Protein 6TJS (pdb70)

B-factor: mean 32.55, std 11.87, range [19.83, 120.18]

Foldseek 3Di:
DEKEWEAALQDLLSLLLLLLCLLLVGHYYYHYDDLVLCVVSDPGWMGDPPRIDDDSVVSSVCSQVVSPDPVRNACPVVPVLLNVQLVVLLVCCVPQALVLQVVVLCCCPPPSVVSNVVVLVVVLVCLVVAVDRSHVDHHSSLSSNQSSLLSSCVGPCVCVCVVRVSSVVSNVVCCP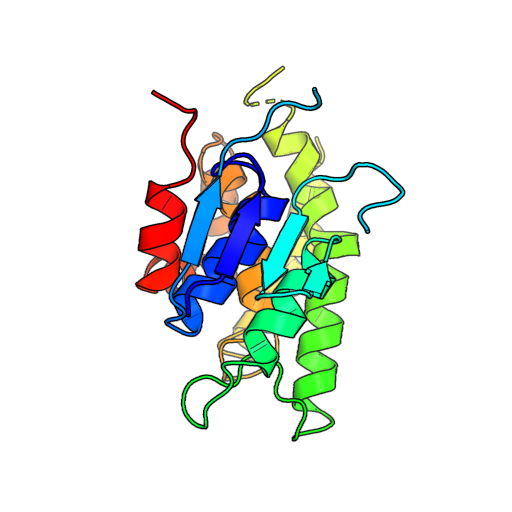PPSSVVSSVSNDGDD

Structure (mmCIF, N/CA/C/O backbone):
data_6TJS
#
_entry.id   6TJS
#
_cell.length_a   103.695
_cell.length_b   103.695
_cell.length_c   78.769
_cell.angle_alpha   90.000
_cell.angle_beta   90.000
_cell.angle_gamma   120.000
#
_symmetry.space_group_name_H-M   'P 63 2 2'
#
loop_
_entity.id
_entity.type
_entity.pdbx_description
1 polymer 'Glutathione transferase'
2 water water
#
loop_
_atom_site.group_PDB
_atom_site.id
_atom_site.type_symbol
_atom_site.label_atom_id
_atom_site.label_alt_id
_atom_site.label_comp_id
_atom_site.label_asym_id
_atom_site.label_entity_id
_atom_site.label_seq_id
_atom_site.pdbx_PDB_ins_code
_atom_site.Cartn_x
_atom_site.Cartn_y
_atom_site.Cartn_z
_atom_site.occupancy
_atom_site.B_iso_or_equiv
_atom_site.auth_seq_id
_atom_site.auth_comp_id
_atom_site.auth_asym_id
_atom_site.auth_atom_id
_atom_site.pdbx_PDB_model_num
ATOM 1 N N . ALA A 1 2 ? -18.288 18.789 33.181 1.000 57.920 2 ALA AAA N 1
ATOM 2 C CA . ALA A 1 2 ? -19.205 19.866 33.671 1.000 60.200 2 ALA AAA CA 1
ATOM 3 C C . ALA A 1 2 ? -18.958 21.141 32.858 1.000 55.350 2 ALA AAA C 1
ATOM 4 O O . ALA A 1 2 ? -18.004 21.194 32.065 1.000 46.200 2 ALA AAA O 1
ATOM 11 N N . PRO A 1 3 ? -19.773 22.208 33.042 1.000 53.360 3 PRO AAA N 1
ATOM 12 C CA . PRO A 1 3 ? -19.687 23.403 32.199 1.000 50.200 3 PRO AAA CA 1
ATOM 13 C C . PRO A 1 3 ? -18.481 24.274 32.572 1.000 43.050 3 PRO AAA C 1
ATOM 14 O O . PRO A 1 3 ? -17.989 24.248 33.683 1.000 43.560 3 PRO AAA O 1
ATOM 25 N N . VAL A 1 4 ? -18.007 25.037 31.606 1.000 33.970 4 VAL AAA N 1
ATOM 26 C CA . VAL A 1 4 ? -16.919 26.005 31.863 1.000 28.780 4 VAL AAA CA 1
ATOM 27 C C . VAL A 1 4 ? -17.548 27.389 31.890 1.000 26.240 4 VAL AAA C 1
ATOM 28 O O . VAL A 1 4 ? -18.699 27.506 31.476 1.000 28.160 4 VAL AAA O 1
ATOM 41 N N . LYS A 1 5 ? -16.872 28.382 32.437 1.000 27.590 5 LYS AAA N 1
ATOM 42 C CA . LYS A 1 5 ? -17.417 29.750 32.550 1.000 27.060 5 LYS AAA CA 1
ATOM 43 C C . LYS A 1 5 ? -16.493 30.754 31.855 1.000 26.580 5 LYS AAA C 1
ATOM 44 O O . LYS A 1 5 ? -15.298 30.748 32.107 1.000 26.090 5 LYS AAA O 1
ATOM 63 N N . VAL A 1 6 ? -17.109 31.663 31.095 1.000 24.720 6 VAL AAA N 1
ATOM 64 C CA . VAL A 1 6 ? -16.397 32.812 30.493 1.000 25.420 6 VAL AAA CA 1
ATOM 65 C C . VAL A 1 6 ? -16.875 34.045 31.227 1.000 26.980 6 VAL AAA C 1
ATOM 66 O O . VAL A 1 6 ? -18.088 34.258 31.305 1.000 29.290 6 VAL AAA O 1
ATOM 79 N N . PHE A 1 7 ? -15.959 34.853 31.705 1.000 24.710 7 PHE AAA N 1
ATOM 80 C CA . PHE A 1 7 ? -16.281 36.100 32.400 1.000 24.560 7 PHE AAA CA 1
ATOM 81 C C . PHE A 1 7 ? -15.935 37.314 31.540 1.000 26.290 7 PHE AAA C 1
ATOM 82 O O . PHE A 1 7 ? -14.770 37.468 31.149 1.000 27.220 7 PHE AAA O 1
ATOM 99 N N . GLY A 1 8 ? -16.954 38.095 31.220 1.000 24.460 8 GLY AAA N 1
ATOM 100 C CA . GLY A 1 8 ? -16.800 39.322 30.440 1.000 24.720 8 GLY AAA CA 1
ATOM 101 C C . GLY A 1 8 ? -18.034 39.617 29.618 1.000 25.480 8 GLY AAA C 1
ATOM 102 O O . GLY A 1 8 ? -18.988 38.847 29.503 1.000 25.510 8 GLY AAA O 1
ATOM 106 N N . PRO A 1 9 ? -17.971 40.769 28.926 1.000 25.070 9 PRO AAA N 1
ATOM 107 C CA . PRO A 1 9 ? -19.091 41.224 28.114 1.000 27.450 9 PRO AAA CA 1
ATOM 108 C C . PRO A 1 9 ? -19.232 40.449 26.805 1.000 24.150 9 PRO AAA C 1
ATOM 109 O O . PRO A 1 9 ? -18.230 40.379 26.112 1.000 26.350 9 PRO AAA O 1
ATOM 120 N N . ALA A 1 10 ? -20.418 39.954 26.484 1.000 27.220 10 ALA AAA N 1
ATOM 121 C CA . ALA A 1 10 ? -20.719 39.088 25.328 1.000 27.480 10 ALA AAA CA 1
ATOM 122 C C . ALA A 1 10 ? -20.280 39.805 24.045 1.000 27.200 10 ALA AAA C 1
ATOM 123 O O . ALA A 1 10 ? -19.738 39.126 23.139 1.000 27.930 10 ALA AAA O 1
ATOM 130 N N . MET A 1 11 ? -20.410 41.111 24.000 1.000 26.040 11 MET AAA N 1
ATOM 131 C CA . MET A 1 11 ? -20.184 41.804 22.709 1.000 27.540 11 MET AAA CA 1
ATOM 132 C C . MET A 1 11 ? -18.691 42.166 22.557 1.000 28.680 11 MET AAA C 1
ATOM 133 O O . MET A 1 11 ? -18.318 42.637 21.462 1.000 28.660 11 MET AAA O 1
ATOM 147 N N . SER A 1 12 ? -17.828 42.030 23.592 1.000 24.060 12 SER AAA N 1
ATOM 148 C CA . SER A 1 12 ? -16.380 42.319 23.518 1.000 24.130 12 SER AAA CA 1
ATOM 149 C C . SER A 1 12 ? -15.759 41.407 22.461 1.000 23.520 12 SER AAA C 1
ATOM 150 O O . SER A 1 12 ? -16.074 40.208 22.396 1.000 23.630 12 SER AAA O 1
ATOM 158 N N . THR A 1 13 ? -14.835 41.972 21.677 1.000 22.770 13 THR AAA N 1
ATOM 159 C CA . THR A 1 13 ? -14.150 41.163 20.646 1.000 24.090 13 THR AAA CA 1
ATOM 160 C C . THR A 1 13 ? -13.395 40.022 21.313 1.000 22.190 13 THR AAA C 1
ATOM 161 O O . THR A 1 13 ? -13.355 38.918 20.713 1.000 23.980 13 THR AAA O 1
ATOM 172 N N . ASN A 1 14 ? -12.751 40.267 22.432 1.000 22.460 14 ASN AAA N 1
ATOM 173 C CA . ASN A 1 14 ? -11.953 39.212 23.102 1.000 23.680 14 ASN AAA CA 1
ATOM 174 C C . ASN A 1 14 ? -12.851 38.127 23.706 1.000 22.250 14 ASN AAA C 1
ATOM 175 O O . ASN A 1 14 ? -12.470 36.929 23.738 1.000 24.210 14 ASN AAA O 1
ATOM 186 N N . VAL A 1 15 ? -14.044 38.463 24.182 1.000 23.220 15 VAL AAA N 1
ATOM 187 C CA . VAL A 1 15 ? -14.979 37.449 24.702 1.000 22.320 15 VAL AAA CA 1
ATOM 188 C C . VAL A 1 15 ? -15.583 36.666 23.537 1.000 23.140 15 VAL AAA C 1
ATOM 189 O O . VAL A 1 15 ? -15.651 35.408 23.581 1.000 21.990 15 VAL AAA O 1
ATOM 202 N N . ALA A 1 16 ? -15.949 37.360 22.460 1.000 21.930 16 ALA AAA N 1
ATOM 203 C CA . ALA A 1 16 ? -16.547 36.683 21.304 1.000 20.780 16 ALA AAA CA 1
ATOM 204 C C . ALA A 1 16 ? -15.578 35.661 20.696 1.000 21.830 16 ALA AAA C 1
ATOM 205 O O . ALA A 1 16 ? -16.029 34.652 20.167 1.000 23.330 16 ALA AAA O 1
ATOM 212 N N . ARG A 1 17 ? -14.285 35.936 20.713 1.000 21.270 17 ARG AAA N 1
ATOM 213 C CA . ARG A 1 17 ? -13.261 34.995 20.229 1.000 20.580 17 ARG AAA CA 1
ATOM 214 C C . ARG A 1 17 ? -13.427 33.654 20.977 1.000 20.660 17 ARG AAA C 1
ATOM 215 O O . ARG A 1 17 ? -13.491 32.576 20.354 1.000 22.130 17 ARG AAA O 1
ATOM 236 N N . VAL A 1 18 ? -13.504 33.774 22.300 1.000 22.110 18 VAL AAA N 1
ATOM 237 C CA . VAL A 1 18 ? -13.604 32.589 23.200 1.000 20.910 18 VAL AAA CA 1
ATOM 238 C C . VAL A 1 18 ? -14.943 31.878 23.003 1.000 20.850 18 VAL AAA C 1
ATOM 239 O O . VAL A 1 18 ? -14.993 30.633 22.840 1.000 20.450 18 VAL AAA O 1
ATOM 252 N N . THR A 1 19 ? -16.030 32.627 23.002 1.000 21.150 19 THR AAA N 1
ATOM 253 C CA . THR A 1 19 ? -17.362 32.011 22.899 1.000 22.420 19 THR AAA CA 1
ATOM 254 C C . THR A 1 19 ? -17.522 31.352 21.528 1.000 23.230 19 THR AAA C 1
ATOM 255 O O . THR A 1 19 ? -18.160 30.286 21.440 1.000 22.720 19 THR AAA O 1
ATOM 266 N N . LEU A 1 20 ? -16.945 31.958 20.474 1.000 21.950 20 LEU AAA N 1
ATOM 267 C CA . LEU A 1 20 ? -16.948 31.299 19.168 1.000 22.470 20 LEU AAA CA 1
ATOM 268 C C . LEU A 1 20 ? -16.220 29.962 19.216 1.000 21.900 20 LEU AAA C 1
ATOM 269 O O . LEU A 1 20 ? -16.755 28.998 18.680 1.000 21.810 20 LEU AAA O 1
ATOM 285 N N . CYS A 1 21 ? -15.037 29.884 19.840 1.000 21.420 21 CYS AAA N 1
ATOM 286 C CA . CYS A 1 21 ? -14.310 28.600 19.961 1.000 21.080 21 CYS AAA CA 1
ATOM 287 C C . CYS A 1 21 ? -15.189 27.595 20.717 1.000 22.010 21 CYS AAA C 1
ATOM 288 O O . CYS A 1 21 ? -15.203 26.448 20.305 1.000 22.890 21 CYS AAA O 1
ATOM 296 N N . LEU A 1 22 ? -15.794 28.040 21.811 1.000 21.950 22 LEU AAA N 1
ATOM 297 C CA . LEU A 1 22 ? -16.622 27.125 22.632 1.000 22.530 22 LEU AAA CA 1
ATOM 298 C C . LEU A 1 22 ? -17.805 26.614 21.816 1.000 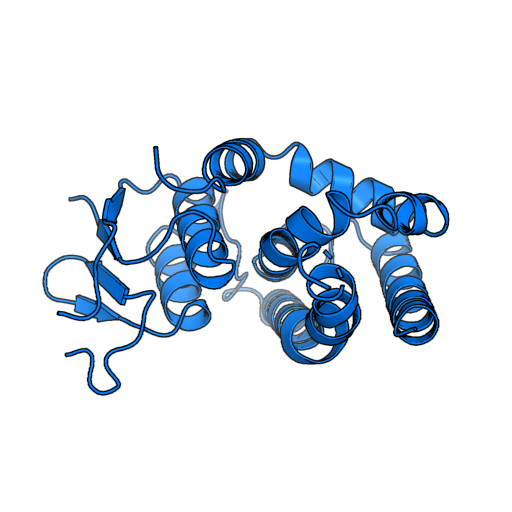24.470 22 LEU AAA C 1
ATOM 299 O O . LEU A 1 22 ? -18.074 25.410 21.875 1.000 23.820 22 LEU AAA O 1
ATOM 315 N N . GLU A 1 23 ? -18.428 27.453 21.000 1.000 21.700 23 GLU AAA N 1
ATOM 316 C CA . GLU A 1 23 ? -19.531 27.004 20.142 1.000 24.040 23 GLU AAA CA 1
ATOM 317 C C . GLU A 1 23 ? -19.041 26.056 19.069 1.000 23.930 23 GLU AAA C 1
ATOM 318 O O . GLU A 1 23 ? -19.716 25.031 18.749 1.000 25.200 23 GLU AAA O 1
ATOM 330 N N . GLU A 1 24 ? -17.882 26.337 18.436 1.000 23.120 24 GLU AAA N 1
ATOM 331 C CA . GLU A 1 24 ? -17.370 25.483 17.350 1.000 23.190 24 GLU AAA CA 1
ATOM 332 C C . GLU A 1 24 ? -17.146 24.062 17.875 1.000 22.840 24 GLU AAA C 1
ATOM 333 O O . GLU A 1 24 ? -17.399 23.099 17.106 1.000 27.420 24 GLU AAA O 1
ATOM 345 N N . VAL A 1 25 ? -16.685 23.924 19.120 1.000 23.130 25 VAL AAA N 1
ATOM 346 C CA . VAL A 1 25 ? -16.308 22.584 19.626 1.000 24.200 25 VAL AAA CA 1
ATOM 347 C C . VAL A 1 25 ? -17.502 21.952 20.354 1.000 26.330 25 VAL AAA C 1
ATOM 348 O O . VAL A 1 25 ? -17.345 20.812 20.804 1.000 27.810 25 VAL AAA O 1
ATOM 361 N N . GLY A 1 26 ? -18.615 22.659 20.483 1.000 25.280 26 GLY AAA N 1
ATOM 362 C CA . GLY A 1 26 ? -19.843 22.116 21.117 1.000 30.380 26 GLY AAA CA 1
ATOM 363 C C . GLY A 1 26 ? -19.725 21.978 22.621 1.000 32.330 26 GLY AAA C 1
ATOM 364 O O . GLY A 1 26 ? -20.397 21.071 23.243 1.000 32.350 26 GLY AAA O 1
ATOM 368 N N . ALA A 1 27 ? -18.872 22.759 23.254 1.000 29.330 27 ALA AAA N 1
ATOM 369 C CA . ALA A 1 27 ? -18.697 22.722 24.715 1.000 29.220 27 ALA AAA CA 1
ATOM 370 C C . ALA A 1 27 ? -19.890 23.327 25.416 1.000 30.550 27 ALA AAA C 1
ATOM 371 O O . ALA A 1 27 ? -20.543 24.290 24.946 1.000 28.180 27 ALA AAA O 1
ATOM 378 N N . GLU A 1 28 ? -20.126 22.800 26.619 1.000 33.550 28 GLU AAA N 1
ATOM 379 C CA . GLU A 1 28 ? -21.104 23.412 27.512 1.000 32.630 28 GLU AAA CA 1
ATOM 380 C C . GLU A 1 28 ? -20.426 24.554 28.248 1.000 30.670 28 GLU AAA C 1
ATOM 381 O O . GLU A 1 28 ? -19.417 24.298 28.859 1.000 31.800 28 GLU AAA O 1
ATOM 393 N N . TYR A 1 29 ? -21.047 25.707 28.278 1.000 28.420 29 TYR AAA N 1
ATOM 394 C CA . TYR A 1 29 ? -20.446 26.901 28.907 1.000 27.320 29 TYR AAA CA 1
ATOM 395 C C . TYR A 1 29 ? -21.513 27.918 29.277 1.000 26.990 29 TYR AAA C 1
ATOM 396 O O . TYR A 1 29 ? -22.676 27.904 28.791 1.000 30.300 29 TYR AAA O 1
ATOM 414 N N . GLU A 1 30 ? -21.105 28.779 30.163 1.000 28.980 30 GLU AAA N 1
ATOM 415 C CA . GLU A 1 30 ? -21.868 29.942 30.660 1.000 32.970 30 GLU AAA CA 1
ATOM 416 C C . GLU A 1 30 ? -21.036 31.206 30.458 1.000 31.110 30 GLU AAA C 1
ATOM 417 O O . GLU A 1 30 ? -19.830 31.191 30.681 1.000 29.280 30 GLU AAA O 1
ATOM 429 N N . VAL A 1 31 ? -21.691 32.290 30.096 1.000 30.600 31 VAL AAA N 1
ATOM 430 C CA . VAL A 1 31 ? -21.041 33.622 30.039 1.000 29.170 31 VAL AAA CA 1
ATOM 431 C C . VAL A 1 31 ? -21.573 34.459 31.194 1.000 29.890 31 VAL AAA C 1
ATOM 432 O O . VAL A 1 31 ? -22.791 34.599 31.325 1.000 36.050 31 VAL AAA O 1
ATOM 445 N N . VAL A 1 32 ? -20.670 34.953 32.020 1.000 29.010 32 VAL AAA N 1
ATOM 446 C CA . VAL A 1 32 ? -21.026 35.708 33.242 1.000 29.070 32 VAL AAA CA 1
ATOM 447 C C . VAL A 1 32 ? -20.542 37.124 33.065 1.000 32.690 32 VAL AAA C 1
ATOM 448 O O . VAL A 1 32 ? -19.352 37.336 32.784 1.000 30.070 32 VAL AAA O 1
ATOM 461 N N . ASN A 1 33 ? -21.442 38.086 33.234 1.000 38.230 33 ASN AAA N 1
ATOM 462 C CA . ASN A 1 33 ? -21.146 39.524 33.093 1.000 44.430 33 ASN AAA CA 1
ATOM 463 C C . ASN A 1 33 ? -20.587 39.929 34.441 1.000 45.320 33 ASN AAA C 1
ATOM 464 O O . ASN A 1 33 ? -21.351 39.853 35.411 1.000 60.260 33 ASN AAA O 1
ATOM 475 N N . ILE A 1 34 ? -19.302 40.237 34.537 1.000 39.690 34 ILE AAA N 1
ATOM 476 C CA . ILE A 1 34 ? -18.706 40.702 35.821 1.000 42.250 34 ILE AAA CA 1
ATOM 477 C C . ILE A 1 34 ? -18.371 42.192 35.726 1.000 41.450 34 ILE AAA C 1
ATOM 478 O O . ILE A 1 34 ? -18.059 42.707 34.638 1.000 36.040 34 ILE AAA O 1
ATOM 494 N N . ASP A 1 35 ? -18.412 42.849 36.880 1.000 38.300 35 ASP AAA N 1
ATOM 495 C CA . ASP A 1 35 ? -17.985 44.240 37.097 1.000 38.440 35 ASP AAA CA 1
ATOM 496 C C . ASP A 1 35 ? -16.652 44.152 37.821 1.000 39.990 35 ASP AAA C 1
ATOM 497 O O . ASP A 1 35 ? -16.532 43.253 38.668 1.000 48.340 35 ASP AAA O 1
ATOM 506 N N . PHE A 1 36 ? -15.705 45.031 37.524 1.000 38.120 36 PHE AAA N 1
ATOM 507 C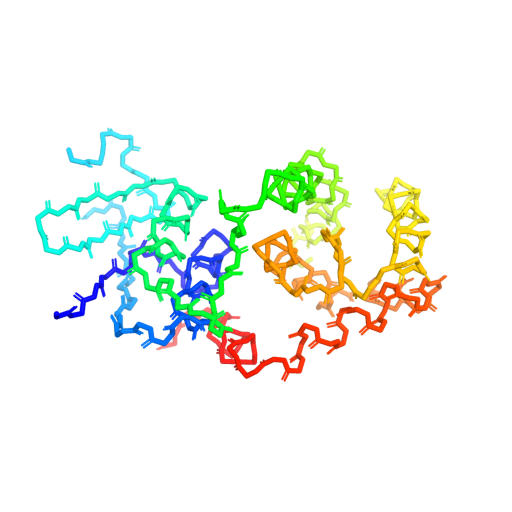 CA . PHE A 1 36 ? -14.367 45.038 38.169 1.000 47.280 36 PHE AAA CA 1
ATOM 508 C C . PHE A 1 36 ? -14.447 45.305 39.692 1.000 53.340 36 PHE AAA C 1
ATOM 509 O O . PHE A 1 36 ? -13.457 45.824 40.225 1.000 65.680 36 PHE AAA O 1
ATOM 526 N N . ASN A 1 37 ? -15.515 44.929 40.414 1.000 68.730 37 ASN AAA N 1
ATOM 527 C CA . ASN A 1 37 ? -15.565 45.065 41.905 1.000 68.840 37 ASN AAA CA 1
ATOM 528 C C . ASN A 1 37 ? -16.487 44.008 42.526 1.000 67.600 37 ASN AAA C 1
ATOM 529 O O . ASN A 1 37 ? -16.177 42.817 42.349 1.000 70.070 37 ASN AAA O 1
ATOM 540 N N . ARG A 1 49 ? -4.427 34.069 40.890 1.000 56.410 49 ARG AAA N 1
ATOM 541 C CA . ARG A 1 49 ? -5.304 33.291 39.977 1.000 57.540 49 ARG AAA CA 1
ATOM 542 C C . ARG A 1 49 ? -5.567 34.093 38.687 1.000 51.050 49 ARG AAA C 1
ATOM 543 O O . ARG A 1 49 ? -5.613 33.495 37.569 1.000 51.550 49 ARG AAA O 1
ATOM 549 N N . ASN A 1 50 ? -5.757 35.408 38.822 1.000 48.580 50 ASN AAA N 1
ATOM 550 C CA . ASN A 1 50 ? -5.951 36.342 37.685 1.000 41.320 50 ASN AAA CA 1
ATOM 551 C C . ASN A 1 50 ? -5.201 37.608 38.063 1.000 46.180 50 ASN AAA C 1
ATOM 552 O O . ASN A 1 50 ? -5.799 38.603 38.448 1.000 45.650 50 ASN AAA O 1
ATOM 563 N N . PRO A 1 51 ? -3.852 37.569 38.022 1.000 45.800 51 PRO AAA N 1
ATOM 564 C CA . PRO A 1 51 ? -3.053 38.548 38.755 1.000 46.340 51 PRO AAA CA 1
ATOM 565 C C . PRO A 1 51 ? -3.127 39.961 38.161 1.000 40.530 51 PRO AAA C 1
ATOM 566 O O . PRO A 1 51 ? -2.959 40.875 38.925 1.000 45.540 51 PRO AAA O 1
ATOM 577 N N . PHE A 1 52 ? -3.405 40.139 36.866 1.000 38.860 52 PHE AAA N 1
ATOM 578 C CA . PHE A 1 52 ? -3.564 41.485 36.244 1.000 41.870 52 PHE AAA CA 1
ATOM 579 C C . PHE A 1 52 ? -5.027 41.930 36.272 1.000 45.160 52 PHE AAA C 1
ATOM 580 O O . PHE A 1 52 ? -5.313 42.905 35.563 1.000 52.680 52 PHE AAA O 1
ATOM 597 N N . GLY A 1 53 ? -5.929 41.188 36.946 1.000 40.350 53 GLY AAA N 1
ATOM 598 C CA . GLY A 1 53 ? -7.367 41.526 36.999 1.000 46.940 53 GLY AAA CA 1
ATOM 599 C C . GLY A 1 53 ? -7.942 41.713 35.605 1.000 46.340 53 GLY AAA C 1
ATOM 600 O O . GLY A 1 53 ? -8.645 42.717 35.372 1.000 46.990 53 GLY AAA O 1
ATOM 604 N N . GLN A 1 54 ? -7.651 40.787 34.678 1.000 40.760 54 GLN AAA N 1
ATOM 605 C CA . GLN A 1 54 ? -8.051 40.943 33.259 1.000 40.390 54 GLN AAA CA 1
ATOM 606 C C . GLN A 1 54 ? -9.362 40.205 32.953 1.000 38.490 54 GLN AAA C 1
ATOM 607 O O . GLN A 1 54 ? -9.734 39.215 33.645 1.000 37.370 54 GLN AAA O 1
ATOM 621 N N . ILE A 1 55 ? -10.011 40.693 31.904 1.000 36.170 55 ILE AAA N 1
ATOM 622 C CA . ILE A 1 55 ? -11.271 40.174 31.321 1.000 38.320 55 ILE AAA CA 1
ATOM 623 C C . ILE A 1 55 ? -10.972 40.074 29.831 1.000 33.830 55 ILE AAA C 1
ATOM 624 O O . ILE A 1 55 ? -10.308 40.966 29.310 1.000 38.880 55 ILE AAA O 1
ATOM 640 N N . PRO A 1 56 ? -11.318 38.987 29.116 1.000 33.290 56 PRO AAA N 1
ATOM 641 C CA . PRO A 1 56 ? -12.052 37.863 29.700 1.000 31.260 56 PRO AAA CA 1
ATOM 642 C C . PRO A 1 56 ? -11.200 36.985 30.624 1.000 31.100 56 PRO AAA C 1
ATOM 643 O O . PRO A 1 56 ? -9.965 36.931 30.510 1.000 30.090 56 PRO AAA O 1
ATOM 654 N N . ALA A 1 57 ? -11.874 36.388 31.599 1.000 26.150 57 ALA AAA N 1
ATOM 655 C CA . ALA A 1 57 ? -11.318 35.275 32.384 1.000 26.480 57 ALA AAA CA 1
ATOM 656 C C . ALA A 1 57 ? -12.131 34.034 32.088 1.000 26.630 57 ALA AAA C 1
ATOM 657 O O . ALA A 1 57 ? -13.222 34.105 31.567 1.000 25.490 57 ALA AAA O 1
ATOM 664 N N . PHE A 1 58 ? -11.598 32.870 32.431 1.000 23.110 58 PHE AAA N 1
ATOM 665 C CA . PHE A 1 58 ? -12.186 31.588 32.026 1.000 25.000 58 PHE AAA CA 1
ATOM 666 C C . PHE A 1 58 ? -11.929 30.599 33.161 1.000 26.450 58 PHE AAA C 1
ATOM 667 O O . PHE A 1 58 ? -10.776 30.506 33.644 1.000 26.620 58 PHE AAA O 1
ATOM 684 N N . GLN A 1 59 ? -12.973 29.921 33.578 1.000 26.820 59 GLN AAA N 1
ATOM 685 C CA . GLN A 1 59 ? -12.821 28.911 34.652 1.000 25.720 59 GLN AAA CA 1
ATOM 686 C C . GLN A 1 59 ? -13.252 27.551 34.103 1.000 25.620 59 GLN AAA C 1
ATOM 687 O O . GLN A 1 59 ? -14.304 27.424 33.503 1.000 28.420 59 GLN AAA O 1
ATOM 701 N N . ASP A 1 60 ? -12.450 26.534 34.376 1.000 24.400 60 ASP AAA N 1
ATOM 702 C CA . ASP A 1 60 ? -12.702 25.126 34.048 1.000 25.660 60 ASP AAA CA 1
ATOM 703 C C . ASP A 1 60 ? -12.313 24.325 35.293 1.000 29.290 60 ASP AAA C 1
ATOM 704 O O . ASP A 1 60 ? -11.165 23.957 35.443 1.000 29.500 60 ASP AAA O 1
ATOM 713 N N . GLY A 1 61 ? -13.316 24.114 36.128 1.000 32.740 61 GLY AAA N 1
ATOM 714 C CA . GLY A 1 61 ? -13.096 23.520 37.458 1.000 35.910 61 GLY AAA CA 1
ATOM 715 C C . GLY A 1 61 ? -12.153 24.364 38.280 1.000 27.790 61 GLY AAA C 1
ATOM 716 O O . GLY A 1 61 ? -12.464 25.512 38.546 1.000 29.900 61 GLY AAA O 1
ATOM 720 N N . ASP A 1 62 ? -10.985 23.815 38.622 1.000 32.050 62 ASP AAA N 1
ATOM 721 C CA . ASP A 1 62 ? -10.022 24.597 39.447 1.000 31.470 62 ASP AAA CA 1
ATOM 722 C C . ASP A 1 62 ? -9.067 25.410 38.580 1.000 30.160 62 ASP AAA C 1
ATOM 723 O O . ASP A 1 62 ? -8.333 26.188 39.149 1.000 32.880 62 ASP AAA O 1
ATOM 732 N N . LEU A 1 63 ? -9.157 25.286 37.260 1.000 28.580 63 LEU AAA N 1
ATOM 733 C CA . LEU A 1 63 ? -8.260 26.059 36.353 1.000 27.770 63 LEU AAA CA 1
ATOM 734 C C . LEU A 1 63 ? -8.866 27.432 36.062 1.000 27.800 63 LEU AAA C 1
ATOM 735 O O . LEU A 1 63 ? -10.028 27.513 35.649 1.000 29.760 63 LEU AAA O 1
ATOM 751 N N . LEU A 1 64 ? -8.073 28.484 36.267 1.000 28.400 64 LEU AAA N 1
ATOM 752 C CA . LEU A 1 64 ? -8.469 29.865 35.906 1.000 27.000 64 LEU AAA CA 1
ATOM 753 C C . LEU A 1 64 ? -7.490 30.333 34.845 1.000 29.590 64 LEU AAA C 1
ATOM 754 O O . LEU A 1 64 ? -6.293 30.368 35.122 1.000 30.740 64 LEU AAA O 1
ATOM 770 N N . LEU A 1 65 ? -8.010 30.702 33.674 1.000 24.870 65 LEU AAA N 1
ATOM 771 C CA . LEU A 1 65 ? -7.170 31.261 32.600 1.000 25.380 65 LEU AAA CA 1
ATOM 772 C C . LEU A 1 65 ? -7.558 32.715 32.324 1.000 26.250 65 LEU AAA C 1
ATOM 773 O O . LEU A 1 65 ? -8.649 33.126 32.621 1.000 26.430 65 LEU AAA O 1
ATOM 789 N N . TRP A 1 66 ? -6.647 33.421 31.679 1.000 25.400 66 TRP AAA N 1
ATOM 790 C CA . TRP A 1 66 ? -6.890 34.763 31.100 1.000 26.340 66 TRP AAA CA 1
ATOM 791 C C . TRP A 1 66 ? -6.032 34.804 29.835 1.000 23.750 66 TRP AAA C 1
ATOM 792 O O . TRP A 1 66 ? -5.310 33.849 29.551 1.000 24.080 66 TRP AAA O 1
ATOM 813 N N . GLU A 1 67 ? -6.179 35.870 29.088 1.000 22.800 67 GLU AAA N 1
ATOM 814 C CA . GLU A 1 67 ? -5.657 36.081 27.721 1.000 22.190 67 GLU AAA CA 1
ATOM 815 C C . GLU A 1 67 ? -6.506 35.315 26.708 1.000 21.970 67 GLU AAA C 1
ATOM 816 O O . GLU A 1 67 ? -6.444 34.048 26.638 1.000 23.280 67 GLU AAA O 1
ATOM 828 N N . SER A 1 68 ? -7.319 36.080 26.000 1.000 22.810 68 SER AAA N 1
ATOM 829 C CA . SER A 1 68 ? -8.353 35.539 25.105 1.000 22.280 68 SER AAA CA 1
ATOM 830 C C . SER A 1 68 ? -7.761 34.457 24.173 1.000 22.310 68 SER AAA C 1
ATOM 831 O O . SER A 1 68 ? -8.417 33.421 23.934 1.000 22.070 68 SER AAA O 1
ATOM 839 N N . ARG A 1 69 ? -6.571 34.682 23.562 1.000 21.270 69 ARG AAA N 1
ATOM 840 C CA . ARG A 1 69 ? -6.022 33.674 22.626 1.000 22.980 69 ARG AAA CA 1
ATOM 841 C C . ARG A 1 69 ? -5.593 32.414 23.366 1.000 24.180 69 ARG AAA C 1
ATOM 842 O O . ARG A 1 69 ? -5.768 31.332 22.784 1.000 22.770 69 ARG AAA O 1
ATOM 863 N N . ALA A 1 70 ? -5.055 32.536 24.563 1.000 22.840 70 ALA AAA N 1
ATOM 864 C CA . ALA A 1 70 ? -4.638 31.355 25.330 1.000 22.090 70 ALA AAA CA 1
ATOM 865 C C . ALA A 1 70 ? -5.892 30.563 25.732 1.000 20.580 70 ALA AAA C 1
ATOM 866 O O . ALA A 1 70 ? -5.894 29.320 25.664 1.000 22.290 70 ALA AAA O 1
ATOM 873 N N . ILE A 1 71 ? -6.891 31.263 26.219 1.000 22.790 71 ILE AAA N 1
ATOM 874 C CA . ILE A 1 71 ? -8.181 30.594 26.582 1.000 21.690 71 ILE AAA CA 1
ATOM 875 C C . ILE A 1 71 ? -8.713 29.858 25.357 1.000 20.360 71 ILE AAA C 1
ATOM 876 O O . ILE A 1 71 ? -9.133 28.685 25.423 1.000 22.050 71 ILE AAA O 1
ATOM 892 N N . SER A 1 72 ? -8.743 30.553 24.203 1.000 20.180 72 SER AAA N 1
ATOM 893 C CA . SER A 1 72 ? -9.272 29.944 22.968 1.000 20.160 72 SER AAA CA 1
ATOM 894 C C . SER A 1 72 ? -8.529 28.660 22.584 1.000 21.250 72 SER AAA C 1
ATOM 895 O O . SER A 1 72 ? -9.193 27.687 22.197 1.000 22.310 72 SER AAA O 1
ATOM 903 N N . LYS A 1 73 ? -7.222 28.668 22.610 1.000 22.590 73 LYS AAA N 1
ATOM 904 C CA . LYS A 1 73 ? -6.425 27.486 22.232 1.000 22.430 73 LYS AAA CA 1
ATOM 905 C C . LYS A 1 73 ? -6.674 26.369 23.232 1.000 21.820 73 LYS AAA C 1
ATOM 906 O O . LYS A 1 73 ? -6.780 25.233 22.798 1.000 22.770 73 LYS AAA O 1
ATOM 925 N N . TYR A 1 74 ? -6.871 26.725 24.488 1.000 21.820 74 TYR AAA N 1
ATOM 926 C CA . TYR A 1 74 ? -7.166 25.659 25.484 1.000 22.340 74 TYR AAA CA 1
ATOM 927 C C . TYR A 1 74 ? -8.490 24.988 25.113 1.000 23.530 74 TYR AAA C 1
ATOM 928 O O . TYR A 1 74 ? -8.592 23.729 25.149 1.000 24.450 74 TYR AAA O 1
ATOM 946 N N . VAL A 1 75 ? -9.512 25.787 24.826 1.000 22.560 75 VAL AAA N 1
ATOM 947 C CA . VAL A 1 75 ? -10.807 25.228 24.376 1.000 23.500 75 VAL AAA CA 1
ATOM 948 C C . VAL A 1 75 ? -10.625 24.362 23.131 1.000 23.150 75 VAL AAA C 1
ATOM 949 O O . VAL A 1 75 ? -11.183 23.215 23.044 1.000 23.700 75 VAL AAA O 1
ATOM 962 N N . LEU A 1 76 ? -9.895 24.846 22.111 1.000 21.840 76 LEU AAA N 1
ATOM 963 C CA . LEU A 1 76 ? -9.811 24.113 20.856 1.000 22.460 76 LEU AAA CA 1
ATOM 964 C C . LEU A 1 76 ? -9.062 22.799 21.079 1.000 25.100 76 LEU AAA C 1
ATOM 965 O O . LEU A 1 76 ? -9.317 21.841 20.329 1.000 26.650 76 LEU AAA O 1
ATOM 981 N N . ARG A 1 77 ? -8.081 22.778 21.969 1.000 23.340 77 ARG AAA N 1
ATOM 982 C CA . ARG A 1 77 ? -7.336 21.536 22.267 1.000 24.890 77 ARG AAA CA 1
ATOM 983 C C . ARG A 1 77 ? -8.187 20.602 23.136 1.000 27.230 77 ARG AAA C 1
ATOM 984 O O . ARG A 1 77 ? -8.235 19.381 22.832 1.000 29.480 77 ARG AAA O 1
ATOM 1005 N N . LYS A 1 78 ? -8.746 21.108 24.188 1.000 25.220 78 LYS AAA N 1
ATOM 1006 C CA . LYS A 1 78 ? -9.481 20.249 25.168 1.000 27.010 78 LYS AAA CA 1
ATOM 1007 C C . LYS A 1 78 ? -10.588 19.498 24.437 1.000 29.620 78 LYS AAA C 1
ATOM 1008 O O . LYS A 1 78 ? -10.786 18.299 24.711 1.000 28.250 78 LYS AAA O 1
ATOM 1027 N N . TYR A 1 79 ? -11.296 20.170 23.547 1.000 25.970 79 TYR AAA N 1
ATOM 1028 C CA . TYR A 1 79 ? -12.517 19.601 22.918 1.000 26.390 79 TYR AAA CA 1
ATOM 1029 C C . TYR A 1 79 ? -12.240 19.107 21.503 1.000 27.690 79 TYR AAA C 1
ATOM 1030 O O . TYR A 1 79 ? -13.184 18.825 20.772 1.000 27.830 79 TYR AAA O 1
ATOM 1048 N N . LYS A 1 80 ? -10.978 18.980 21.147 1.000 28.380 80 LYS AAA N 1
ATOM 1049 C CA A LYS A 1 80 ? -10.589 18.594 19.774 0.500 29.010 80 LYS AAA CA 1
ATOM 1050 C CA B LYS A 1 80 ? -10.570 18.585 19.778 0.500 30.390 80 LYS AAA CA 1
ATOM 1051 C C . LYS A 1 80 ? -11.174 17.220 19.446 1.000 33.790 80 LYS AAA C 1
ATOM 1052 O O . LYS A 1 80 ? -11.091 16.345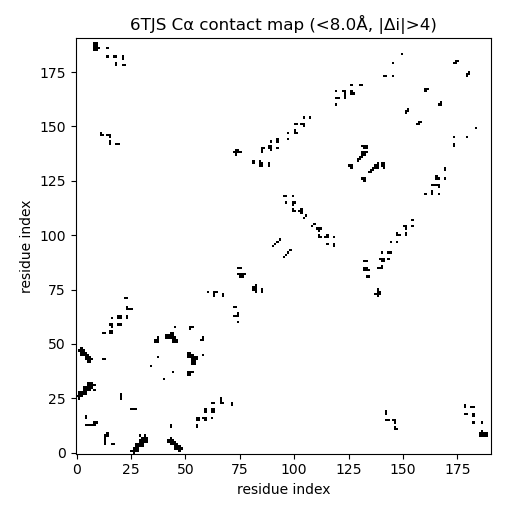 20.316 1.000 32.100 80 LYS AAA O 1
ATOM 1088 N N . THR A 1 81 ? -11.689 17.081 18.223 1.000 33.130 81 THR AAA N 1
ATOM 1089 C CA . THR A 1 81 ? -12.093 15.761 17.650 1.000 39.360 81 THR AAA CA 1
ATOM 1090 C C . THR A 1 81 ? -11.494 15.635 16.249 1.000 42.260 81 THR AAA C 1
ATOM 1091 O O . THR A 1 81 ? -10.893 16.600 15.746 1.000 36.330 81 THR AAA O 1
ATOM 1102 N N . ASP A 1 82 ? -11.683 14.483 15.608 1.000 48.140 82 ASP AAA N 1
ATOM 1103 C CA . ASP A 1 82 ? -11.241 14.278 14.204 1.000 48.790 82 ASP AAA CA 1
ATOM 1104 C C . ASP A 1 82 ? -11.953 15.284 13.303 1.000 47.080 82 ASP AAA C 1
ATOM 1105 O O . ASP A 1 82 ? -11.261 15.924 12.464 1.000 50.790 82 ASP AAA O 1
ATOM 1114 N N . GLU A 1 83 ? -13.250 15.487 13.521 1.000 40.410 83 GLU AAA N 1
ATOM 1115 C CA . GLU 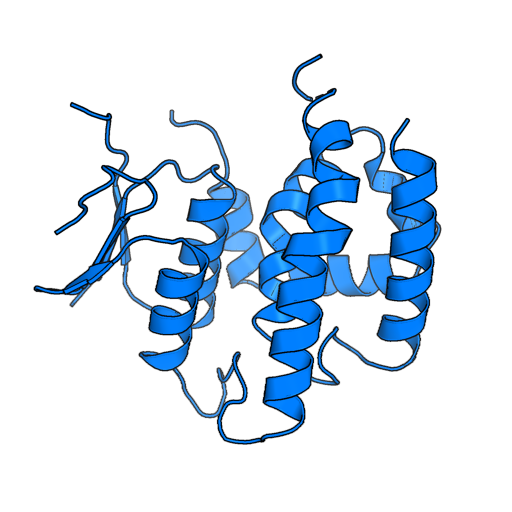A 1 83 ? -14.129 16.367 12.718 1.000 44.070 83 GLU AAA CA 1
ATOM 1116 C C . GLU A 1 83 ? -13.937 17.835 13.105 1.000 42.220 83 GLU AAA C 1
ATOM 1117 O O . GLU A 1 83 ? -14.266 18.671 12.277 1.000 39.500 83 GLU AAA O 1
ATOM 1123 N N . VAL A 1 84 ? -13.479 18.137 14.319 1.000 37.830 84 VAL AAA N 1
ATOM 1124 C CA . VAL A 1 84 ? -13.307 19.553 14.766 1.000 35.130 84 VAL AAA CA 1
ATOM 1125 C C . VAL A 1 84 ? -11.882 19.727 15.311 1.000 29.600 84 VAL AAA C 1
ATOM 1126 O O . VAL A 1 84 ? -11.678 19.643 16.539 1.000 32.420 84 VAL AAA O 1
ATOM 1139 N N . ASP A 1 85 ? -10.937 19.896 14.399 1.000 29.870 85 ASP AAA N 1
ATOM 1140 C CA . ASP A 1 85 ? -9.501 20.054 14.694 1.000 29.500 85 ASP AAA CA 1
ATOM 1141 C C . ASP A 1 85 ? -9.096 21.410 14.113 1.000 27.910 85 ASP AAA C 1
ATOM 1142 O O . ASP A 1 85 ? -8.812 21.522 12.931 1.000 29.550 85 ASP AAA O 1
ATOM 1151 N N . LEU A 1 86 ? -9.206 22.439 14.930 1.000 26.100 86 LEU AAA N 1
ATOM 1152 C CA . LEU A 1 86 ? -9.084 23.797 14.377 1.000 23.440 86 LEU AAA CA 1
ATOM 1153 C C . LEU A 1 86 ? -7.677 24.361 14.581 1.000 25.690 86 LEU AAA C 1
ATOM 1154 O O . LEU A 1 86 ? -7.447 25.475 14.037 1.000 23.570 86 LEU AAA O 1
ATOM 1170 N N . LEU A 1 87 ? -6.749 23.667 15.246 1.000 24.210 87 LEU AAA N 1
ATOM 1171 C CA . LEU A 1 87 ? -5.324 24.070 15.353 1.000 24.440 87 LEU AAA CA 1
ATOM 1172 C C . LEU A 1 87 ? -4.425 23.220 14.475 1.000 25.030 87 LEU AAA C 1
ATOM 1173 O O . LEU A 1 87 ? -3.320 23.677 14.170 1.000 24.430 87 LEU AAA O 1
ATOM 1189 N N . ARG A 1 88 ? -4.840 21.999 14.102 1.000 27.640 88 ARG AAA N 1
ATOM 1190 C CA . ARG A 1 88 ? -4.046 21.110 13.201 1.000 27.590 88 ARG AAA CA 1
ATOM 1191 C C . ARG A 1 88 ? -2.672 20.753 13.785 1.000 28.720 88 ARG AAA C 1
ATOM 1192 O O . ARG A 1 88 ? -1.696 20.700 13.011 1.000 28.840 88 ARG AAA O 1
ATOM 1213 N N . GLU A 1 89 ? -2.539 20.579 15.098 1.000 29.840 89 GLU AAA N 1
ATOM 1214 C CA . GLU A 1 89 ? -1.223 20.502 15.793 1.000 30.610 89 GLU AAA CA 1
ATOM 1215 C C . GLU A 1 89 ? -0.519 19.167 15.479 1.000 37.480 89 GLU AAA C 1
ATOM 1216 O O . GLU A 1 89 ? 0.686 19.105 15.752 1.000 39.620 89 GLU AAA O 1
ATOM 1228 N N . SER A 1 90 ? -1.214 18.198 14.894 1.000 36.830 90 SER AAA N 1
ATOM 1229 C CA A SER A 1 90 ? -0.609 16.911 14.454 0.500 40.280 90 SER AAA CA 1
ATOM 1230 C CA B SER A 1 90 ? -0.630 16.900 14.449 0.500 39.680 90 SER AAA CA 1
ATOM 1231 C C . SER A 1 90 ? -0.037 17.018 13.032 1.000 42.740 90 SER AAA C 1
ATOM 1232 O O . SER A 1 90 ? 0.655 16.065 12.581 1.000 39.440 90 SER AAA O 1
ATOM 1246 N N . ASN A 1 91 ? -0.262 18.136 12.339 1.000 32.660 91 ASN AAA N 1
ATOM 1247 C CA . ASN A 1 91 ? 0.306 18.352 10.992 1.000 27.490 91 ASN AAA CA 1
ATOM 1248 C C . ASN A 1 91 ? 1.178 19.611 11.052 1.000 27.230 91 ASN AAA C 1
ATOM 1249 O O . ASN A 1 91 ? 0.627 20.761 11.092 1.000 26.830 91 ASN AAA O 1
ATOM 1260 N N . LEU A 1 92 ? 2.489 19.453 11.042 1.000 27.870 92 LEU AAA N 1
ATOM 1261 C CA A LEU A 1 92 ? 3.449 20.553 11.289 0.500 25.520 92 LEU AAA CA 1
ATOM 1262 C CA B LEU A 1 92 ? 3.483 20.545 11.257 0.500 28.540 92 LEU AAA CA 1
ATOM 1263 C C . LEU A 1 92 ? 3.186 21.745 10.366 1.000 25.440 92 LEU AAA C 1
ATOM 1264 O O . LEU A 1 92 ? 3.122 22.865 10.873 1.000 25.790 92 LEU AAA O 1
ATOM 1294 N N . GLU A 1 93 ? 3.070 21.557 9.057 1.000 24.870 93 GLU AAA N 1
ATOM 1295 C CA . GLU A 1 93 ? 2.884 22.660 8.112 1.000 26.850 93 GLU AAA CA 1
ATOM 1296 C C . GLU A 1 93 ? 1.497 23.249 8.232 1.000 28.400 93 GLU AAA C 1
ATOM 1297 O O . GLU A 1 93 ? 1.457 24.463 8.062 1.000 26.100 93 GLU AAA O 1
ATOM 1309 N N . GLU A 1 94 ? 0.441 22.457 8.400 1.000 25.850 94 GLU AAA N 1
ATOM 1310 C CA . GLU A 1 94 ? -0.898 23.072 8.547 1.000 24.310 94 GLU AAA CA 1
ATOM 1311 C C . GLU A 1 94 ? -0.872 23.952 9.811 1.000 23.810 94 GLU AAA C 1
ATOM 1312 O O . GLU A 1 94 ? -1.432 25.080 9.768 1.000 24.610 94 GLU AAA O 1
ATOM 1324 N N . ALA A 1 95 ? -0.333 23.416 10.900 1.000 22.800 95 ALA AAA N 1
ATOM 1325 C CA . ALA A 1 95 ? -0.316 24.163 12.177 1.000 22.610 95 ALA AAA CA 1
ATOM 1326 C C . ALA A 1 95 ? 0.472 25.460 11.958 1.000 23.790 95 ALA AAA C 1
ATOM 1327 O O . ALA A 1 95 ? 0.097 26.491 12.518 1.000 23.290 95 ALA AAA O 1
ATOM 1334 N N . ALA A 1 96 ? 1.559 25.418 11.192 1.000 21.660 96 ALA AAA N 1
ATOM 1335 C CA . ALA A 1 96 ? 2.342 26.629 10.872 1.000 22.530 96 ALA AAA CA 1
ATOM 1336 C C . ALA A 1 96 ? 1.491 27.644 10.158 1.000 22.900 96 ALA AAA C 1
ATOM 1337 O O . ALA A 1 96 ? 1.559 28.833 10.547 1.000 22.610 96 ALA AAA O 1
ATOM 1344 N N . MET A 1 97 ? 0.706 27.250 9.172 1.000 22.090 97 MET AAA N 1
ATOM 1345 C CA . MET A 1 97 ? -0.100 28.247 8.450 1.000 23.670 97 MET AAA CA 1
ATOM 1346 C C . MET A 1 97 ? -1.248 28.763 9.341 1.000 22.290 97 MET AAA C 1
ATOM 1347 O O . MET A 1 97 ? -1.626 29.933 9.278 1.000 23.540 97 MET AAA O 1
ATOM 1361 N N . VAL A 1 98 ? -1.798 27.920 10.195 1.000 21.200 98 VAL AAA N 1
ATOM 1362 C CA . VAL A 1 98 ? -2.762 28.443 11.198 1.000 20.630 98 VAL AAA CA 1
ATOM 1363 C C . VAL A 1 98 ? -2.101 29.532 12.044 1.000 23.030 98 VAL AAA C 1
ATOM 1364 O O . VAL A 1 98 ? -2.700 30.615 12.277 1.000 21.180 98 VAL AAA O 1
ATOM 1377 N N . ASP A 1 99 ? -0.910 29.254 12.518 1.000 20.190 99 ASP AAA N 1
ATOM 1378 C CA . ASP A 1 99 ? -0.205 30.220 13.385 1.000 21.220 99 ASP AAA CA 1
ATOM 1379 C C . ASP A 1 99 ? 0.113 31.483 12.576 1.000 21.810 99 ASP AAA C 1
ATOM 1380 O O . ASP A 1 99 ? 0.014 32.580 13.124 1.000 22.580 99 ASP AAA O 1
ATOM 1389 N N . VAL A 1 100 ? 0.625 31.354 11.339 1.000 21.050 100 VAL AAA N 1
ATOM 1390 C CA . VAL A 1 100 ? 1.013 32.547 10.534 1.000 19.830 100 VAL AAA CA 1
ATOM 1391 C C . VAL A 1 100 ? -0.184 33.494 10.418 1.000 21.920 100 VAL AAA C 1
ATOM 1392 O O . VAL A 1 100 ? -0.069 34.720 10.687 1.000 22.180 100 VAL AAA O 1
ATOM 1405 N N . TRP A 1 101 ? -1.323 32.954 10.008 1.000 21.480 101 TRP AAA N 1
ATOM 1406 C CA . TRP A 1 101 ? -2.508 33.794 9.732 1.000 22.020 101 TRP AAA CA 1
ATOM 1407 C C . TRP A 1 101 ? -3.169 34.278 11.028 1.000 20.880 101 TRP AAA C 1
ATOM 1408 O O . TRP A 1 101 ? -3.798 35.327 11.002 1.000 23.320 101 TRP AAA O 1
ATOM 1429 N N . THR A 1 102 ? -3.005 33.553 12.115 1.000 21.680 102 THR AAA N 1
ATOM 1430 C CA . THR A 1 102 ? -3.428 34.053 13.456 1.000 20.010 102 THR AAA CA 1
ATOM 1431 C C . THR A 1 102 ? -2.617 35.312 13.788 1.000 21.840 102 THR AAA C 1
ATOM 1432 O O . THR A 1 102 ? -3.159 36.347 14.218 1.000 23.350 102 THR AAA O 1
ATOM 1443 N N . GLU A 1 103 ? -1.313 35.288 13.503 1.000 21.530 103 GLU AAA N 1
ATOM 1444 C CA . GLU A 1 103 ? -0.441 36.445 13.772 1.000 22.960 103 GLU AAA CA 1
ATOM 1445 C C . GLU A 1 103 ? -0.710 37.537 12.752 1.000 22.760 103 GLU AAA C 1
ATOM 1446 O O . GLU A 1 103 ? -0.676 38.714 13.152 1.000 23.260 103 GLU AAA O 1
ATOM 1458 N N . VAL A 1 104 ? -1.005 37.243 11.481 1.000 20.420 104 VAL AAA N 1
ATOM 1459 C CA . VAL A 1 104 ? -1.407 38.290 10.500 1.000 22.130 104 VAL AAA CA 1
ATOM 1460 C C . VAL A 1 104 ? -2.655 39.020 11.056 1.000 24.120 104 VAL AAA C 1
ATOM 1461 O O . VAL A 1 104 ? -2.740 40.251 10.986 1.000 24.300 104 VAL AAA O 1
ATOM 1474 N N . ASP A 1 105 ? -3.631 38.269 11.577 1.000 22.470 105 ASP AAA N 1
ATOM 1475 C CA . ASP A 1 105 ? -4.845 38.883 12.150 1.000 22.370 105 ASP AAA CA 1
ATOM 1476 C C . ASP A 1 105 ? -4.498 39.885 13.263 1.000 22.790 105 ASP AAA C 1
ATOM 1477 O O . ASP A 1 105 ? -5.035 40.994 13.233 1.000 26.390 105 ASP AAA O 1
ATOM 1486 N N . ALA A 1 106 ? -3.614 39.508 14.162 1.000 24.240 106 ALA AAA N 1
ATOM 1487 C CA . ALA A 1 106 ? -3.204 40.313 15.345 1.000 25.270 106 ALA AAA CA 1
ATOM 1488 C C . ALA A 1 106 ? -2.428 41.528 14.859 1.000 27.740 106 ALA AAA C 1
ATOM 1489 O O . ALA A 1 106 ? -2.657 42.631 15.402 1.000 31.230 106 ALA AAA O 1
ATOM 1496 N N . HIS A 1 107 ? -1.483 41.344 13.942 1.000 26.720 107 HIS AAA N 1
ATOM 1497 C CA . HIS A 1 107 ? -0.434 42.362 13.649 1.000 27.540 107 HIS AAA CA 1
ATOM 1498 C C . HIS A 1 107 ? -0.785 43.266 12.486 1.000 31.900 107 HIS AAA C 1
ATOM 1499 O O . HIS A 1 107 ? -0.246 44.380 12.421 1.000 33.830 107 HIS AAA O 1
ATOM 1514 N N . THR A 1 108 ? -1.602 42.802 11.577 1.000 28.800 108 THR AAA N 1
ATOM 1515 C CA . THR A 1 108 ? -1.818 43.468 10.280 1.000 28.410 108 THR AAA CA 1
ATOM 1516 C C . THR A 1 108 ? -3.294 43.755 10.087 1.000 34.040 108 THR AAA C 1
ATOM 1517 O O . THR A 1 108 ? -3.632 44.906 9.714 1.000 32.100 108 THR AAA O 1
ATOM 1528 N N . TYR A 1 109 ? -4.158 42.757 10.239 1.000 30.870 109 TYR AAA N 1
ATOM 1529 C CA . TYR A 1 109 ? -5.577 42.902 9.848 1.000 27.650 109 TYR AAA CA 1
ATOM 1530 C C . TYR A 1 109 ? -6.343 43.681 10.916 1.000 32.420 109 TYR AAA C 1
ATOM 1531 O O . TYR A 1 109 ? -6.933 44.712 10.548 1.000 34.740 109 TYR AAA O 1
ATOM 1549 N N . ASN A 1 110 ? -6.352 43.221 12.153 1.000 31.810 110 ASN AAA N 1
ATOM 1550 C CA . ASN A 1 110 ? -7.195 43.886 13.199 1.000 34.640 110 ASN AAA CA 1
ATOM 1551 C C . ASN A 1 110 ? -6.743 45.353 13.291 1.000 39.060 110 ASN AAA C 1
ATOM 1552 O O . ASN A 1 110 ? -7.588 46.235 13.430 1.000 38.870 110 ASN AAA O 1
ATOM 1563 N N . PRO A 1 111 ? -5.441 45.713 13.249 1.000 40.430 111 PRO AAA N 1
ATOM 1564 C CA . PRO A 1 111 ? -5.050 47.132 13.263 1.000 41.060 111 PRO AAA CA 1
ATOM 1565 C C . PRO A 1 111 ? -5.461 48.006 12.069 1.000 43.000 111 PRO AAA C 1
ATOM 1566 O O . PRO A 1 111 ? -5.533 49.226 12.207 1.000 45.560 111 PRO AAA O 1
ATOM 1577 N N . ALA A 1 112 ? -5.689 47.406 10.913 1.000 36.450 112 ALA AAA N 1
ATOM 1578 C CA . ALA A 1 112 ? -6.191 48.079 9.697 1.000 34.540 112 ALA AAA CA 1
ATOM 1579 C C . ALA A 1 112 ? -7.691 48.337 9.858 1.000 41.250 112 ALA AAA C 1
ATOM 1580 O O . ALA A 1 112 ? -8.135 49.358 9.314 1.000 43.050 112 ALA AAA O 1
ATOM 1587 N N . LEU A 1 113 ? -8.435 47.457 10.548 1.000 38.800 113 LEU AAA N 1
ATOM 1588 C CA . LEU A 1 113 ? -9.912 47.595 10.698 1.000 37.660 113 LEU AAA CA 1
ATOM 1589 C C . LEU A 1 113 ? -10.240 48.563 11.807 1.000 42.580 113 LEU AAA C 1
ATOM 1590 O O . LEU A 1 113 ? -11.241 49.290 11.643 1.000 41.830 113 LEU AAA O 1
ATOM 1606 N N . SER A 1 114 ? -9.539 48.410 12.931 1.000 44.010 114 SER AAA N 1
ATOM 1607 C CA . SER A 1 114 ? -9.997 48.792 14.288 1.000 49.600 114 SER AAA CA 1
ATOM 1608 C C . SER A 1 114 ? -10.317 50.288 14.370 1.000 55.120 114 SER AAA C 1
ATOM 1609 O O . SER A 1 114 ? -11.289 50.652 15.029 1.000 48.360 114 SER AAA O 1
ATOM 1617 N N . PRO A 1 115 ? -9.547 51.194 13.728 1.000 54.160 115 PRO AAA N 1
ATOM 1618 C CA . PRO A 1 115 ? -9.776 52.625 13.897 1.000 56.050 115 PRO AAA CA 1
ATOM 1619 C C . PRO A 1 115 ? -10.931 53.077 12.998 1.000 52.700 115 PRO AAA C 1
ATOM 1620 O O . PRO A 1 115 ? -11.610 54.041 13.343 1.000 47.680 115 PRO AAA O 1
ATOM 1631 N N . ILE A 1 116 ? -11.165 52.366 11.895 1.000 42.770 116 ILE AAA N 1
ATOM 1632 C CA . ILE A 1 116 ? -12.368 52.561 11.048 1.000 37.550 116 ILE AAA CA 1
ATOM 1633 C C . ILE A 1 116 ? -13.599 52.171 11.865 1.000 36.590 116 ILE AAA C 1
ATOM 1634 O O . ILE A 1 116 ? -14.610 52.897 11.813 1.000 33.140 116 ILE AAA O 1
ATOM 1650 N N . VAL A 1 117 ? -13.546 51.064 12.607 1.000 29.290 117 VAL AAA N 1
ATOM 1651 C CA . VAL A 1 117 ? -14.701 50.681 13.450 1.000 27.730 117 VAL AAA CA 1
ATOM 1652 C C . VAL A 1 117 ? -14.910 51.781 14.509 1.000 32.240 117 VAL AAA C 1
ATOM 1653 O O . VAL A 1 117 ? -16.050 52.204 14.690 1.000 28.710 117 VAL AAA O 1
ATOM 1666 N N . TYR A 1 118 ? -13.848 52.146 15.218 1.000 33.650 118 TYR AAA N 1
ATOM 1667 C CA . TYR A 1 118 ? -13.887 53.128 16.331 1.000 44.790 118 TYR AAA CA 1
ATOM 1668 C C . TYR A 1 118 ? -14.451 54.462 15.830 1.000 36.880 118 TYR AAA C 1
ATOM 1669 O O . TYR A 1 118 ? -15.434 54.987 16.439 1.000 39.170 118 TYR AAA O 1
ATOM 1687 N N . GLN A 1 119 ? -13.852 54.992 14.781 1.000 40.660 119 GLN AAA N 1
ATOM 1688 C CA . GLN A 1 119 ? -14.237 56.273 14.132 1.000 47.660 119 GLN AAA CA 1
ATOM 1689 C C . GLN A 1 119 ? -15.731 56.226 13.836 1.000 49.090 119 GLN AAA C 1
ATOM 1690 O O . GLN A 1 119 ? -16.465 57.102 14.302 1.000 46.270 119 GLN AAA O 1
ATOM 1716 N N . LEU A 1 121 ? -18.312 54.010 14.548 1.000 29.980 121 LEU AAA N 1
ATOM 1717 C CA . LEU A 1 121 ? -19.390 53.689 15.455 1.000 30.890 121 LEU AAA CA 1
ATOM 1718 C C . LEU A 1 121 ? -19.328 54.524 16.740 1.000 36.310 121 LEU AAA C 1
ATOM 1719 O O . LEU A 1 121 ? -20.387 54.490 17.416 1.000 32.130 121 LEU AAA O 1
ATOM 1735 N N . PHE A 1 122 ? -18.191 55.215 17.029 1.000 43.900 122 PHE AAA N 1
ATOM 1736 C CA . PHE A 1 122 ? -17.999 56.227 18.131 1.000 53.440 122 PHE AAA CA 1
ATOM 1737 C C . PHE A 1 122 ? -17.099 57.435 17.814 1.000 58.980 122 PHE AAA C 1
ATOM 1738 O O . PHE A 1 122 ? -16.184 57.679 18.647 1.000 70.080 122 PHE AAA O 1
ATOM 1755 N N . ASN A 1 123 ? -17.355 58.245 16.775 1.000 61.150 123 ASN AAA N 1
ATOM 1756 C CA . ASN A 1 123 ? -16.571 59.480 16.479 1.000 58.270 123 ASN AAA CA 1
ATOM 1757 C C . ASN A 1 123 ? -15.405 59.639 17.477 1.000 51.940 123 ASN AAA C 1
ATOM 1758 O O . ASN A 1 123 ? -14.383 58.856 17.360 1.000 40.110 123 ASN AAA O 1
ATOM 1764 N N . GLU A 1 138 ? -8.375 57.762 7.878 1.000 74.900 138 GLU AAA N 1
ATOM 1765 C CA . GLU A 1 138 ? -8.307 57.288 6.472 1.000 77.360 138 GLU AAA CA 1
ATOM 1766 C C . GLU A 1 138 ? -7.373 56.068 6.380 1.000 78.020 138 GLU AAA C 1
ATOM 1767 O O . GLU A 1 138 ? -6.515 56.018 5.450 1.000 58.730 138 GLU AAA O 1
ATOM 1773 N N . SER A 1 139 ? -7.568 55.093 7.285 1.000 69.890 139 SER AAA N 1
ATOM 1774 C CA . SER 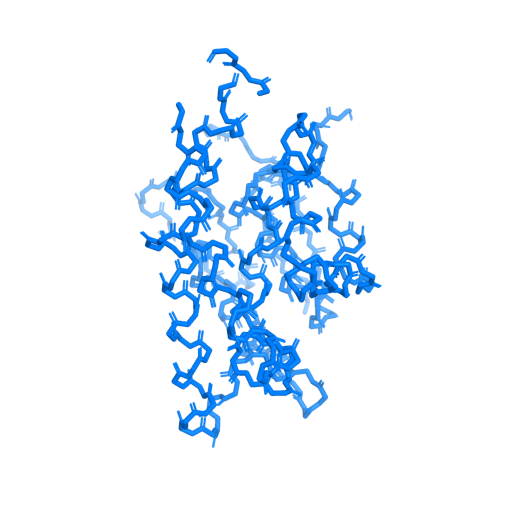A 1 139 ? -6.865 53.785 7.304 1.000 69.080 139 SER AAA CA 1
ATOM 1775 C C . SER A 1 139 ? -7.423 52.872 6.194 1.000 55.770 139 SER AAA C 1
ATOM 1776 O O . SER A 1 139 ? -7.032 51.710 6.148 1.000 54.430 139 SER AAA O 1
ATOM 1782 N N . LEU A 1 140 ? -8.307 53.396 5.334 1.000 55.770 140 LEU AAA N 1
ATOM 1783 C CA . LEU A 1 140 ? -8.894 52.670 4.183 1.000 58.410 140 LEU AAA CA 1
ATOM 1784 C C . LEU A 1 140 ? -7.782 52.225 3.231 1.000 56.070 140 LEU AAA C 1
ATOM 1785 O O . LEU A 1 140 ? -7.894 51.139 2.674 1.000 43.340 140 LEU AAA O 1
ATOM 1801 N N . GLU A 1 141 ? -6.794 53.076 2.953 1.000 56.110 141 GLU AAA N 1
ATOM 1802 C CA . GLU A 1 141 ? -5.816 52.749 1.884 1.000 51.910 141 GLU AAA CA 1
ATOM 1803 C C . GLU A 1 141 ? -4.912 51.634 2.410 1.000 44.480 141 GLU AAA C 1
ATOM 1804 O O . GLU A 1 141 ? -4.597 50.754 1.630 1.000 40.060 141 GLU AAA O 1
ATOM 1816 N N . LYS A 1 142 ? -4.596 51.626 3.699 1.000 41.310 142 LYS AAA N 1
ATOM 1817 C CA . LYS A 1 142 ? -3.814 50.557 4.342 1.000 41.730 142 LYS AAA CA 1
ATOM 1818 C C . LYS A 1 142 ? -4.645 49.254 4.304 1.000 38.000 142 LYS AAA C 1
ATOM 1819 O O . LYS A 1 142 ? -4.106 48.212 3.914 1.000 33.570 142 LYS AAA O 1
ATOM 1825 N N . LEU A 1 143 ? -5.925 49.341 4.647 1.000 38.900 143 LEU AAA N 1
ATOM 1826 C CA . LEU A 1 143 ? -6.839 48.165 4.638 1.000 34.730 143 LEU AAA CA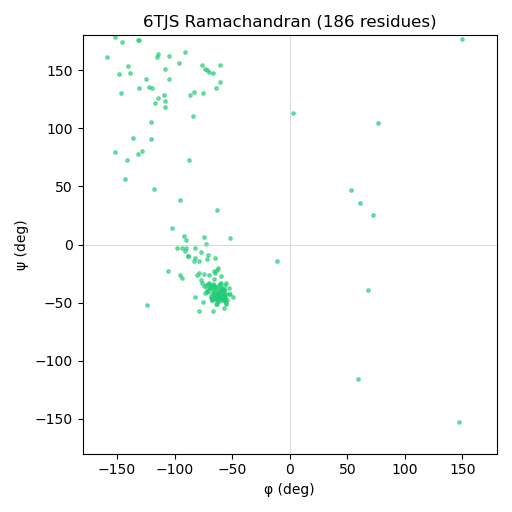 1
ATOM 1827 C C . LEU A 1 143 ? -6.971 47.617 3.208 1.000 34.770 143 LEU AAA C 1
ATOM 1828 O O . LEU A 1 143 ? -6.923 46.384 3.015 1.000 29.050 143 LEU AAA O 1
ATOM 1844 N N . LYS A 1 144 ? -7.139 48.467 2.206 1.000 32.660 144 LYS AAA N 1
ATOM 1845 C CA . LYS A 1 144 ? -7.176 47.973 0.812 1.000 30.900 144 LYS AAA CA 1
ATOM 1846 C C . LYS A 1 144 ? -5.890 47.209 0.477 1.000 31.210 144 LYS AAA C 1
ATOM 1847 O O . LYS A 1 144 ? -6.001 46.139 -0.135 1.000 29.540 144 LYS AAA O 1
ATOM 1866 N N . LYS A 1 145 ? -4.702 47.643 0.939 1.000 31.470 145 LYS AAA N 1
ATOM 1867 C CA . LYS A 1 145 ? -3.422 46.937 0.671 1.000 35.130 145 LYS AAA CA 1
ATOM 1868 C C . LYS A 1 145 ? -3.440 45.561 1.364 1.000 31.970 145 LYS AAA C 1
ATOM 1869 O O . LYS A 1 145 ? -3.008 44.560 0.758 1.000 31.400 145 LYS AAA O 1
ATOM 1888 N N . VAL A 1 146 ? -3.991 45.524 2.580 1.000 29.630 146 VAL AAA N 1
ATOM 1889 C CA . VAL A 1 146 ? -4.140 44.244 3.322 1.000 28.090 146 VAL AAA CA 1
ATOM 1890 C C . VAL A 1 146 ? -5.094 43.342 2.523 1.000 26.220 146 VAL AAA C 1
ATOM 1891 O O . VAL A 1 146 ? -4.784 42.184 2.337 1.000 25.990 146 VAL AAA O 1
ATOM 1904 N N . LEU A 1 147 ? -6.261 43.850 2.149 1.000 25.100 147 LEU AAA N 1
ATOM 1905 C CA . LEU A 1 147 ? -7.287 43.054 1.444 1.000 25.660 147 LEU AAA CA 1
ATOM 1906 C C . LEU A 1 147 ? -6.761 42.507 0.101 1.000 25.420 147 LEU AAA C 1
ATOM 1907 O O . LEU A 1 147 ? -7.183 41.450 -0.318 1.000 24.650 147 LEU AAA O 1
ATOM 1923 N N . GLU A 1 148 ? -5.885 43.230 -0.579 1.000 25.760 148 GLU AAA N 1
ATOM 1924 C CA . GLU A 1 148 ? -5.239 42.692 -1.806 1.000 28.280 148 GLU AAA CA 1
ATOM 1925 C C . GLU A 1 148 ? -4.516 41.387 -1.497 1.000 27.140 148 GLU AAA C 1
ATOM 1926 O O . GLU A 1 148 ? -4.646 40.414 -2.255 1.000 27.570 148 GLU AAA O 1
ATOM 1938 N N . VAL A 1 149 ? -3.802 41.352 -0.391 1.000 26.670 149 VAL AAA N 1
ATOM 1939 C CA . VAL A 1 149 ? -3.039 40.140 0.008 1.000 25.500 149 VAL AAA CA 1
ATOM 1940 C C . VAL A 1 149 ? -4.029 39.019 0.371 1.000 27.100 149 VAL AAA C 1
ATOM 1941 O O . VAL A 1 149 ? -3.854 37.871 -0.033 1.000 25.740 149 VAL AAA O 1
ATOM 1954 N N . TYR A 1 150 ? -5.026 39.333 1.183 1.000 25.730 150 TYR AAA N 1
ATOM 1955 C CA . TYR A 1 150 ? -6.098 38.356 1.508 1.000 24.320 150 TYR AAA CA 1
ATOM 1956 C C . TYR A 1 150 ? -6.766 37.834 0.240 1.000 25.560 150 TYR AAA C 1
ATOM 1957 O O . TYR A 1 150 ? -7.027 36.622 0.151 1.000 25.300 150 TYR AAA O 1
ATOM 1975 N N . GLU A 1 151 ? -7.048 38.691 -0.727 1.000 24.510 151 GLU AAA N 1
ATOM 1976 C CA . GLU A 1 151 ? -7.730 38.272 -1.972 1.000 25.010 151 GLU AAA CA 1
ATOM 1977 C C . GLU A 1 151 ? -6.852 37.229 -2.678 1.000 25.330 151 GLU AAA C 1
ATOM 1978 O O . GLU A 1 151 ? -7.365 36.251 -3.186 1.000 26.330 151 GLU AAA O 1
ATOM 1990 N N . ALA A 1 152 ? -5.564 37.513 -2.749 1.000 27.690 152 ALA AAA N 1
ATOM 1991 C CA . ALA A 1 152 ? -4.602 36.606 -3.415 1.000 28.300 152 ALA AAA CA 1
ATOM 1992 C C . ALA A 1 152 ? -4.543 35.272 -2.664 1.000 28.700 152 ALA AAA C 1
ATOM 1993 O O . ALA A 1 152 ? -4.679 34.212 -3.254 1.000 27.760 152 ALA AAA O 1
ATOM 2000 N N . ARG A 1 153 ? -4.483 35.308 -1.339 1.000 23.570 153 ARG AAA N 1
ATOM 2001 C CA . ARG A 1 153 ? -4.402 34.070 -0.547 1.000 22.990 153 ARG AAA CA 1
ATOM 2002 C C . ARG A 1 153 ? -5.672 33.242 -0.734 1.000 24.720 153 ARG AAA C 1
ATOM 2003 O O . ARG A 1 153 ? -5.611 32.032 -0.944 1.000 26.530 153 ARG AAA O 1
ATOM 2024 N N . LEU A 1 154 ? -6.844 33.870 -0.667 1.000 24.950 154 LEU AAA N 1
ATOM 2025 C CA . LEU A 1 154 ? -8.130 33.158 -0.680 1.000 22.620 154 LEU AAA CA 1
ATOM 2026 C C . LEU A 1 154 ? -8.555 32.817 -2.111 1.000 24.010 154 LEU AAA C 1
ATOM 2027 O O . LEU A 1 154 ? -9.499 32.050 -2.281 1.000 26.240 154 LEU AAA O 1
ATOM 2043 N N . SER A 1 155 ? -7.758 33.260 -3.098 1.000 25.950 155 SER AAA N 1
ATOM 2044 C CA . SER A 1 155 ? -7.891 32.787 -4.498 1.000 27.660 155 SER AAA CA 1
ATOM 2045 C C . SER A 1 155 ? -7.293 31.407 -4.655 1.000 29.970 155 SER AAA C 1
ATOM 2046 O O . SER A 1 155 ? -7.746 30.691 -5.550 1.000 37.630 155 SER AAA O 1
ATOM 2054 N N . LYS A 1 156 ? -6.281 31.094 -3.873 1.000 29.470 156 LYS AAA N 1
ATOM 2055 C CA . LYS A 1 156 ? -5.454 29.856 -3.927 1.000 33.290 156 LYS AAA CA 1
ATOM 2056 C C . LYS A 1 156 ? -5.985 28.797 -2.977 1.000 31.540 156 LYS AAA C 1
ATOM 2057 O O . LYS A 1 156 ? -5.696 27.608 -3.182 1.000 31.320 156 LYS AAA O 1
ATOM 2063 N N . HIS A 1 157 ? -6.633 29.209 -1.882 1.000 29.260 157 HIS AAA N 1
ATOM 2064 C CA . HIS A 1 157 ? -7.081 28.324 -0.792 1.000 29.700 157 HIS AAA CA 1
ATOM 2065 C C . HIS A 1 157 ? -8.477 28.731 -0.323 1.000 25.050 157 HIS AAA C 1
ATOM 2066 O O . HIS A 1 157 ? -8.767 29.926 -0.241 1.000 27.220 157 HIS AAA O 1
ATOM 2081 N N . SER A 1 158 ? -9.255 27.747 0.114 1.000 26.980 158 SER AAA N 1
ATOM 2082 C CA . SER A 1 158 ? -10.635 27.928 0.608 1.000 27.460 158 SER AAA CA 1
ATOM 2083 C C . SER A 1 158 ? -10.617 28.821 1.856 1.000 26.700 158 SER AAA C 1
ATOM 2084 O O . SER A 1 158 ? -11.533 29.635 2.069 1.000 26.970 158 SER AAA O 1
ATOM 2092 N N . TYR A 1 159 ? -9.635 28.592 2.710 1.000 25.110 159 TYR AAA N 1
ATOM 2093 C CA . TYR A 1 159 ? -9.500 29.315 4.002 1.000 24.120 159 TYR AAA CA 1
ATOM 2094 C C . TYR A 1 159 ? -8.068 29.799 4.138 1.000 23.370 159 TYR AAA C 1
ATOM 2095 O O . TYR A 1 159 ? -7.195 29.582 3.294 1.000 24.870 159 TYR AAA O 1
ATOM 2113 N N . LEU A 1 160 ? -7.782 30.554 5.209 1.000 23.550 160 LEU AAA N 1
ATOM 2114 C CA . LEU A 1 160 ? -6.493 31.251 5.272 1.000 24.300 160 LEU AAA CA 1
ATOM 2115 C C . LEU A 1 160 ? -5.340 30.254 5.446 1.000 22.610 160 LEU AAA C 1
ATOM 2116 O O . LEU A 1 160 ? -4.277 30.497 4.887 1.000 24.650 160 LEU AAA O 1
ATOM 2132 N N . ALA A 1 161 ? -5.544 29.163 6.184 1.000 22.970 161 ALA AAA N 1
ATOM 2133 C CA . ALA A 1 161 ? -4.428 28.246 6.503 1.000 25.890 161 ALA AAA CA 1
ATOM 2134 C C . ALA A 1 161 ? -4.317 27.140 5.455 1.000 26.400 161 ALA AAA C 1
ATOM 2135 O O . ALA A 1 161 ? -3.321 26.391 5.511 1.000 27.540 161 ALA AAA O 1
ATOM 2142 N N . GLY A 1 162 ? -5.246 27.088 4.521 1.000 25.510 162 GLY AAA N 1
ATOM 2143 C CA . GLY A 1 162 ? -5.301 25.944 3.593 1.000 26.320 162 GLY AAA CA 1
ATOM 2144 C C . GLY A 1 162 ? -6.729 25.631 3.201 1.000 29.700 162 GLY AAA C 1
ATOM 2145 O O . GLY A 1 162 ? -7.595 26.521 3.334 1.000 28.130 162 GLY AAA O 1
ATOM 2149 N N . ASP A 1 163 ? -7.017 24.382 2.857 1.000 30.500 163 ASP AAA N 1
ATOM 2150 C CA . ASP A 1 163 ? -8.372 24.017 2.376 1.000 32.290 163 ASP AAA CA 1
ATOM 2151 C C . ASP A 1 163 ? -9.186 23.488 3.562 1.000 32.830 163 ASP AAA C 1
ATOM 2152 O O . ASP A 1 163 ? -10.067 22.609 3.396 1.000 37.340 163 ASP AAA O 1
ATOM 2161 N N . PHE A 1 164 ? -9.038 24.081 4.754 1.000 28.050 164 PHE AAA N 1
ATOM 2162 C CA . PHE A 1 164 ? -9.781 23.701 5.970 1.000 27.190 164 PHE AAA CA 1
ATOM 2163 C C . PHE A 1 164 ? -9.968 24.958 6.808 1.000 26.190 164 PHE AAA C 1
ATOM 2164 O O . PHE A 1 164 ? -9.020 25.781 6.862 1.000 27.640 164 PHE AAA O 1
ATOM 2181 N N . VAL A 1 165 ? -11.092 25.019 7.502 1.000 26.100 165 VAL AAA N 1
ATOM 2182 C CA . VAL A 1 165 ? -11.361 26.130 8.446 1.000 26.500 165 VAL AAA CA 1
ATOM 2183 C C . VAL A 1 165 ? -10.403 25.931 9.618 1.000 25.220 165 VAL AAA C 1
ATOM 2184 O O . VAL A 1 165 ? -10.117 24.793 10.040 1.000 25.140 165 VAL AAA O 1
ATOM 2197 N N . SER A 1 166 ? -9.986 27.033 10.235 1.000 23.770 166 SER AAA N 1
ATOM 2198 C CA . SER A 1 166 ? -9.114 26.912 11.408 1.000 22.540 166 SER AAA CA 1
ATOM 2199 C C . SER A 1 166 ? -9.312 28.091 12.341 1.000 23.380 166 SER AAA C 1
ATOM 2200 O O . SER A 1 166 ? -10.023 29.038 12.000 1.000 22.550 166 SER AAA O 1
ATOM 2208 N N . PHE A 1 167 ? -8.592 28.043 13.427 1.000 22.950 167 PHE AAA N 1
ATOM 2209 C CA . PHE A 1 167 ? -8.531 29.170 14.384 1.000 21.270 167 PHE AAA CA 1
ATOM 2210 C C . PHE A 1 167 ? -8.098 30.446 13.648 1.000 23.260 167 PHE AAA C 1
ATOM 2211 O O . PHE A 1 167 ? -8.560 31.502 14.032 1.000 21.960 167 PHE AAA O 1
ATOM 2228 N N . ALA A 1 168 ? -7.255 30.359 12.636 1.000 21.950 168 ALA AAA N 1
ATOM 2229 C CA . ALA A 1 168 ? -6.860 31.579 11.881 1.000 21.060 168 ALA AAA CA 1
ATOM 2230 C C . ALA A 1 168 ? -8.094 32.274 11.354 1.000 22.650 168 ALA AAA C 1
ATOM 2231 O O . ALA A 1 168 ? -8.217 33.504 11.541 1.000 22.990 168 ALA AAA O 1
ATOM 2238 N N . ASP A 1 169 ? -9.040 31.550 10.755 1.000 21.590 169 ASP AAA N 1
ATOM 2239 C CA . ASP A 1 169 ? -10.265 32.185 10.208 1.000 21.670 169 ASP AAA CA 1
ATOM 2240 C C . ASP A 1 169 ? -11.122 32.720 11.359 1.000 24.880 169 ASP AAA C 1
ATOM 2241 O O . ASP A 1 169 ? -11.619 33.834 11.291 1.000 23.810 169 ASP AAA O 1
ATOM 2250 N N . LEU A 1 170 ? -11.323 31.903 12.386 1.000 22.380 170 LEU AAA N 1
ATOM 2251 C CA . LEU A 1 170 ? -12.220 32.282 13.509 1.000 23.690 170 LEU AAA CA 1
ATOM 2252 C C . LEU A 1 170 ? -11.730 33.596 14.113 1.000 23.820 170 LEU AAA C 1
ATOM 2253 O O . LEU A 1 170 ? -12.560 34.426 14.549 1.000 23.560 170 LEU AAA O 1
ATOM 2269 N N . ASN A 1 171 ? -10.417 33.800 14.211 1.000 22.710 171 ASN AAA N 1
ATOM 2270 C CA . ASN A 1 171 ? -9.806 34.993 14.812 1.000 23.770 171 ASN AAA CA 1
ATOM 2271 C C . ASN A 1 171 ? -10.265 36.232 14.057 1.000 22.630 171 ASN AAA C 1
ATOM 2272 O O . ASN A 1 171 ? -10.292 37.299 14.670 1.000 24.200 171 ASN AAA O 1
ATOM 2283 N N . HIS A 1 172 ? -10.610 36.104 12.791 1.000 22.250 172 HIS AAA N 1
ATOM 2284 C CA . HIS A 1 172 ? -10.982 37.273 11.961 1.000 22.830 172 HIS AAA CA 1
ATOM 2285 C C . HIS A 1 172 ? -12.443 37.655 12.202 1.000 24.150 172 HIS AAA C 1
ATOM 2286 O O . HIS A 1 172 ? -12.872 38.747 11.779 1.000 25.360 172 HIS AAA O 1
ATOM 2301 N N . PHE A 1 173 ? -13.229 36.829 12.872 1.000 21.600 173 PHE AAA N 1
ATOM 2302 C CA . PHE A 1 173 ? -14.669 37.094 12.963 1.000 21.470 173 PHE AAA CA 1
ATOM 2303 C C . PHE A 1 173 ? -14.986 38.360 13.774 1.000 22.910 173 PHE AAA C 1
ATOM 2304 O O . PHE A 1 173 ? -15.761 39.168 13.268 1.000 23.230 173 PHE AAA O 1
ATOM 2321 N N . PRO A 1 174 ? -14.562 38.494 15.045 1.000 23.520 174 PRO AAA N 1
ATOM 2322 C CA . PRO A 1 174 ? -15.129 39.560 15.883 1.000 25.130 174 PRO AAA CA 1
ATOM 2323 C C . PRO A 1 174 ? -14.932 40.988 15.353 1.000 23.350 174 PRO AAA C 1
ATOM 2324 O O . PRO A 1 174 ? -15.914 41.721 15.270 1.000 26.390 174 PRO AAA O 1
ATOM 2335 N N . TYR A 1 175 ? -13.723 41.355 14.934 1.000 23.770 175 TYR AAA N 1
ATOM 2336 C CA . TYR A 1 175 ? -13.472 42.725 14.445 1.000 26.320 175 TYR AAA CA 1
ATOM 2337 C C . TYR A 1 175 ? -14.148 42.896 13.099 1.000 25.160 175 TYR AAA C 1
ATOM 2338 O O . TYR A 1 175 ? -14.750 43.945 12.828 1.000 24.870 175 TYR AAA O 1
ATOM 2356 N N . THR A 1 176 ? -14.112 41.893 12.238 1.000 22.740 176 THR AAA N 1
ATOM 2357 C CA . THR A 1 176 ? -14.748 42.051 10.918 1.000 22.220 176 THR AAA CA 1
ATOM 2358 C C . THR A 1 176 ? -16.269 42.210 11.092 1.000 22.190 176 THR AAA C 1
ATOM 2359 O O . THR A 1 176 ? -16.905 42.967 10.354 1.000 22.590 176 THR AAA O 1
ATOM 2370 N N . PHE A 1 177 ? -16.881 41.523 12.051 1.000 22.370 177 PHE AAA N 1
ATOM 2371 C CA . PHE A 1 177 ? -18.316 41.658 12.303 1.000 21.620 177 PHE AAA CA 1
ATOM 2372 C C . PHE A 1 177 ? -18.648 43.145 12.571 1.000 21.430 177 PHE AAA C 1
ATOM 2373 O O . PHE A 1 177 ? -19.587 43.658 11.989 1.000 23.420 177 PHE AAA O 1
ATOM 2390 N N . TYR A 1 178 ? -17.862 43.813 13.397 1.000 21.750 178 TYR AAA N 1
ATOM 2391 C CA . TYR A 1 178 ? -18.107 45.231 13.685 1.000 22.770 178 TYR AAA CA 1
ATOM 2392 C C . TYR A 1 178 ? -17.808 46.104 12.469 1.000 22.860 178 TYR AAA C 1
ATOM 2393 O O . TYR A 1 178 ? -18.580 47.026 12.208 1.000 23.560 178 TYR AAA O 1
ATOM 2411 N N . PHE A 1 179 ? -16.785 45.766 11.714 1.000 23.480 179 PHE AAA N 1
ATOM 2412 C CA . PHE A 1 179 ? -16.522 46.487 10.433 1.000 23.400 179 PHE AAA CA 1
ATOM 2413 C C . PHE A 1 179 ? -17.716 46.426 9.520 1.000 23.560 179 PHE AAA C 1
ATOM 2414 O O . PHE A 1 179 ? -18.055 47.460 8.868 1.000 23.130 179 PHE AAA O 1
ATOM 2431 N N . MET A 1 180 ? -18.398 45.287 9.476 1.000 21.500 180 MET AAA N 1
ATOM 2432 C CA . MET A 1 180 ? -19.566 45.067 8.605 1.000 23.270 180 MET AAA CA 1
ATOM 2433 C C . MET A 1 180 ? -20.805 45.865 9.080 1.000 25.590 180 MET AAA C 1
ATOM 2434 O O . MET A 1 180 ? -21.787 46.008 8.315 1.000 26.750 180 MET AAA O 1
ATOM 2448 N N . ALA A 1 181 ? -20.744 46.470 10.270 1.000 24.610 181 ALA AAA N 1
ATOM 2449 C CA . ALA A 1 181 ? -21.807 47.368 10.774 1.000 25.730 181 ALA AAA CA 1
ATOM 2450 C C . ALA A 1 181 ? -21.566 48.814 10.320 1.000 27.810 181 ALA AAA C 1
ATOM 2451 O O . ALA A 1 181 ? -22.472 49.665 10.509 1.000 30.300 181 ALA AAA O 1
ATOM 2458 N N . THR A 1 182 ? -20.409 49.100 9.755 1.000 25.540 182 THR AAA N 1
ATOM 2459 C CA . THR A 1 182 ? -20.040 50.471 9.321 1.000 24.000 182 THR AAA CA 1
ATOM 2460 C C . THR A 1 182 ? -20.452 50.674 7.877 1.000 27.610 182 THR AAA C 1
ATOM 2461 O O . THR A 1 182 ? -20.688 49.730 7.146 1.000 25.410 182 THR AAA O 1
ATOM 2472 N N . PRO A 1 183 ? -20.469 51.932 7.423 1.000 27.240 183 PRO AAA N 1
ATOM 2473 C CA . PRO A 1 183 ? -20.749 52.196 6.021 1.000 26.780 183 PRO AAA CA 1
ATOM 2474 C C . PRO A 1 183 ? -19.598 51.826 5.092 1.000 29.650 183 PRO AAA C 1
ATOM 2475 O O . PRO A 1 183 ? -19.683 52.122 3.929 1.000 30.710 183 PRO AAA O 1
ATOM 2486 N N . HIS A 1 184 ? -18.492 51.313 5.610 1.000 27.460 184 HIS AAA N 1
ATOM 2487 C CA . HIS A 1 184 ? -17.394 50.764 4.771 1.000 28.780 184 HIS AAA CA 1
ATOM 2488 C C . HIS A 1 184 ? -17.588 49.278 4.489 1.000 26.760 184 HIS AAA C 1
ATOM 2489 O O . HIS A 1 184 ? -16.700 48.732 3.779 1.000 28.400 184 HIS AAA O 1
ATOM 2504 N N . ALA A 1 185 ? -18.683 48.655 4.918 1.000 27.630 185 ALA AAA N 1
ATOM 2505 C CA . ALA A 1 185 ? -18.888 47.187 4.765 1.000 27.440 185 ALA AAA CA 1
ATOM 2506 C C . ALA A 1 185 ? -18.689 46.797 3.291 1.000 31.120 185 ALA AAA C 1
ATOM 2507 O O . ALA A 1 185 ? -18.004 45.815 3.017 1.000 29.310 185 ALA AAA O 1
ATOM 2514 N N . ALA A 1 186 ? -19.213 47.584 2.360 1.000 27.950 186 ALA AAA N 1
ATOM 2515 C CA . ALA A 1 186 ? -19.201 47.218 0.914 1.000 31.250 186 ALA AAA CA 1
ATOM 2516 C C . ALA A 1 186 ? -17.769 47.168 0.372 1.000 31.210 186 ALA AAA C 1
ATOM 2517 O O . ALA A 1 186 ? -17.606 46.686 -0.761 1.000 32.060 186 ALA AAA O 1
ATOM 2524 N N . LEU A 1 187 ? -16.761 47.657 1.087 1.000 28.650 187 LEU AAA N 1
ATOM 2525 C CA . LEU A 1 187 ? -15.347 47.600 0.603 1.000 30.760 187 LEU AAA CA 1
ATOM 2526 C C . LEU A 1 187 ? -14.995 46.165 0.208 1.000 26.700 187 LEU AAA C 1
ATOM 2527 O O . LEU A 1 187 ? -14.222 45.920 -0.767 1.000 28.220 187 LEU AAA O 1
ATOM 2543 N N . PHE A 1 188 ? -15.493 45.190 0.965 1.000 27.870 188 PHE AAA N 1
ATOM 2544 C CA . PHE A 1 188 ? -15.164 43.771 0.697 1.000 28.250 188 PHE AAA CA 1
ATOM 2545 C C . PHE A 1 188 ? -15.669 43.332 -0.678 1.000 28.940 188 PHE AAA C 1
ATOM 2546 O O . PHE A 1 188 ? -15.140 42.360 -1.250 1.000 28.960 188 PHE AAA O 1
ATOM 2563 N N . ASP A 1 189 ? -16.636 44.050 -1.258 1.000 28.940 189 ASP AAA N 1
ATOM 2564 C CA . ASP A 1 189 ? -17.171 43.677 -2.585 1.000 29.810 189 ASP AAA CA 1
ATOM 2565 C C . ASP A 1 189 ? -16.064 43.849 -3.650 1.000 28.310 189 ASP AAA C 1
ATOM 2566 O O . ASP A 1 189 ? -16.219 43.184 -4.701 1.000 29.520 189 ASP AAA O 1
ATOM 2575 N N . SER A 1 190 ? -15.050 44.668 -3.431 1.000 28.420 190 SER AAA N 1
ATOM 2576 C CA . SER A 1 190 ? -13.909 44.893 -4.349 1.000 27.040 190 SER AAA CA 1
ATOM 2577 C C . SER A 1 190 ? -12.916 43.725 -4.273 1.000 30.560 190 SER AAA C 1
ATOM 2578 O O . SER A 1 190 ? -11.948 43.741 -5.010 1.000 29.420 190 SER AAA O 1
ATOM 2586 N N . TYR A 1 191 ? -13.122 42.776 -3.338 1.000 25.380 191 TYR AAA N 1
ATOM 2587 C CA . TYR A 1 191 ? -12.215 41.639 -3.110 1.000 23.230 191 TYR AAA CA 1
ATOM 2588 C C . TYR A 1 191 ? -13.065 40.381 -3.061 1.000 24.050 191 TYR AAA C 1
ATOM 2589 O O . TYR A 1 191 ? -13.385 39.871 -1.988 1.000 25.020 191 TYR AAA O 1
ATOM 2607 N N . PRO A 1 192 ? -13.497 39.871 -4.227 1.000 23.950 192 PRO AAA N 1
ATOM 2608 C CA . PRO A 1 192 ? -14.557 38.886 -4.256 1.000 22.980 192 PRO AAA CA 1
ATOM 2609 C C . PRO A 1 192 ? -14.257 37.586 -3.504 1.000 23.580 192 PRO AAA C 1
ATOM 2610 O O . PRO A 1 192 ? -15.164 36.999 -2.975 1.000 25.370 192 PRO AAA O 1
ATOM 2621 N N . HIS A 1 193 ? -12.991 37.149 -3.514 1.000 21.950 193 HIS AAA N 1
ATOM 2622 C CA . HIS A 1 193 ? -12.623 35.949 -2.721 1.000 22.670 193 HIS AAA CA 1
ATOM 2623 C C . HIS A 1 193 ? -12.710 36.261 -1.229 1.000 23.500 193 HIS AAA C 1
ATOM 2624 O O . HIS A 1 193 ? -13.086 35.354 -0.443 1.000 24.050 193 HIS AAA O 1
ATOM 2639 N N . VAL A 1 194 ? -12.339 37.464 -0.818 1.000 23.380 194 VAL AAA N 1
ATOM 2640 C CA . VAL A 1 194 ? -12.463 37.797 0.625 1.000 23.470 194 VAL AAA CA 1
ATOM 2641 C C . VAL A 1 194 ? -13.933 37.877 0.997 1.000 23.620 194 VAL AAA C 1
ATOM 2642 O O . VAL A 1 194 ? -14.369 37.317 2.049 1.000 23.060 194 VAL AAA O 1
ATOM 2655 N N . LYS A 1 195 ? -14.744 38.532 0.174 1.000 23.130 195 LYS AAA N 1
ATOM 2656 C CA . LYS A 1 195 ? -16.193 38.579 0.402 1.000 22.840 195 LYS AAA CA 1
ATOM 2657 C C . LYS A 1 195 ? -16.749 37.155 0.533 1.000 24.870 195 LYS AAA C 1
ATOM 2658 O O . LYS A 1 195 ? -17.520 36.888 1.464 1.000 23.790 195 LYS AAA O 1
ATOM 2677 N N . ALA A 1 196 ? -16.395 36.232 -0.361 1.000 23.030 196 ALA AAA N 1
ATOM 2678 C CA . ALA A 1 196 ? -16.964 34.879 -0.310 1.000 22.220 196 ALA AAA CA 1
ATOM 2679 C C . ALA A 1 196 ? -16.508 34.145 0.962 1.000 21.990 196 ALA AAA C 1
ATOM 2680 O O . ALA A 1 196 ? -17.338 33.438 1.575 1.000 23.200 196 ALA AAA O 1
ATOM 2687 N N . TRP A 1 197 ? -15.251 34.325 1.351 1.000 22.720 197 TRP AAA N 1
ATOM 2688 C CA . TRP A 1 197 ? -14.706 33.700 2.569 1.000 21.310 197 TRP AAA CA 1
ATOM 2689 C C . TRP A 1 197 ? -15.459 34.240 3.772 1.000 20.960 197 TRP AAA C 1
ATOM 2690 O O . TRP A 1 197 ? -15.885 33.457 4.642 1.000 20.710 197 TRP AAA O 1
ATOM 2711 N N . TRP A 1 198 ? -15.686 35.539 3.792 1.000 22.360 198 TRP AAA N 1
ATOM 2712 C CA . TRP A 1 198 ? -16.424 36.171 4.905 1.000 20.930 198 TRP AAA CA 1
ATOM 2713 C C . TRP A 1 198 ? -17.843 35.626 4.988 1.000 22.450 198 TRP AAA C 1
ATOM 2714 O O . TRP A 1 198 ? -18.308 35.209 6.063 1.000 21.400 198 TRP AAA O 1
ATOM 2735 N N . ASP A 1 199 ? -18.527 35.531 3.840 1.000 22.780 199 ASP AAA N 1
ATOM 2736 C CA . ASP A 1 199 ? -19.908 34.995 3.806 1.000 24.900 199 ASP AAA CA 1
ATOM 2737 C C . ASP A 1 199 ? -19.877 33.545 4.270 1.000 23.560 199 ASP AAA C 1
ATOM 2738 O O . ASP A 1 199 ? -20.808 33.127 4.958 1.000 24.660 199 ASP AAA O 1
ATOM 2747 N N . ARG A 1 200 ? -18.839 32.782 3.934 1.000 22.460 200 ARG AAA N 1
ATOM 2748 C CA . ARG A 1 200 ? -18.737 31.382 4.361 1.000 24.120 200 ARG AAA CA 1
ATOM 2749 C C . ARG A 1 200 ? -18.650 31.330 5.893 1.000 25.430 200 ARG AAA C 1
ATOM 2750 O O . ARG A 1 200 ? -19.378 30.538 6.494 1.000 27.590 200 ARG AAA O 1
ATOM 2771 N N . LEU A 1 201 ? -17.780 32.131 6.493 1.000 24.160 201 LEU AAA N 1
ATOM 2772 C CA . LEU A 1 201 ? -17.668 32.122 7.972 1.000 23.190 201 LEU AAA CA 1
ATOM 2773 C C . LEU A 1 201 ? -19.009 32.540 8.556 1.000 22.940 201 LEU AAA C 1
ATOM 2774 O O . LEU A 1 201 ? -19.456 31.876 9.528 1.000 22.930 201 LEU AAA O 1
ATOM 2790 N N . MET A 1 202 ? -19.669 33.566 8.015 1.000 22.740 202 MET AAA N 1
ATOM 2791 C CA . MET A 1 202 ? -20.961 34.072 8.541 1.000 22.710 202 MET AAA CA 1
ATOM 2792 C C . MET A 1 202 ? -22.060 33.008 8.444 1.000 22.850 202 MET AAA C 1
ATOM 2793 O O . MET A 1 202 ? -23.011 33.064 9.270 1.000 25.960 202 MET AAA O 1
ATOM 2807 N N . ALA A 1 203 ? -21.914 32.011 7.559 1.000 23.160 203 ALA AAA N 1
ATOM 2808 C CA . ALA A 1 203 ? -22.933 30.953 7.459 1.000 22.440 203 ALA AAA CA 1
ATOM 2809 C C . ALA A 1 203 ? -22.732 29.867 8.500 1.000 23.270 203 ALA AAA C 1
ATOM 2810 O O . ALA A 1 203 ? -23.608 29.002 8.634 1.000 26.140 203 ALA AAA O 1
ATOM 2817 N N . ARG A 1 204 ? -21.585 29.837 9.140 1.000 22.500 204 ARG AAA N 1
ATOM 2818 C CA . ARG A 1 204 ? -21.289 28.737 10.083 1.000 24.240 204 ARG AAA CA 1
ATOM 2819 C C . ARG A 1 204 ? -22.280 28.836 11.231 1.000 24.260 204 ARG AAA C 1
ATOM 2820 O O . ARG A 1 204 ? -22.524 29.896 11.764 1.000 24.430 204 ARG AAA O 1
ATOM 2841 N N . PRO A 1 205 ? -22.893 27.722 11.672 1.000 24.210 205 PRO AAA N 1
ATOM 2842 C CA . PRO A 1 205 ? -23.873 27.853 12.743 1.000 24.660 205 PRO AAA CA 1
ATOM 2843 C C . PRO A 1 205 ? -23.312 28.471 14.029 1.000 24.120 205 PRO AAA C 1
ATOM 2844 O O . PRO A 1 205 ? -23.984 29.239 14.667 1.000 25.900 205 PRO AAA O 1
ATOM 2855 N N . ALA A 1 206 ? -22.079 28.131 14.359 1.000 23.350 206 ALA AAA N 1
ATOM 2856 C CA . ALA A 1 206 ? -21.438 28.682 15.580 1.000 23.940 206 ALA AAA CA 1
ATOM 2857 C C . ALA A 1 206 ? -21.293 30.190 15.442 1.000 23.540 206 ALA AAA C 1
ATOM 2858 O O . ALA A 1 206 ? -21.425 30.933 16.408 1.000 23.380 206 ALA AAA O 1
ATOM 2865 N N . VAL A 1 207 ? -20.888 30.646 14.255 1.000 23.830 207 VAL AAA N 1
ATOM 2866 C CA . VAL A 1 207 ? -20.686 32.107 14.030 1.000 22.540 207 VAL AAA CA 1
ATOM 2867 C C . VAL A 1 207 ? -22.013 32.855 14.117 1.000 22.440 207 VAL AAA C 1
ATOM 2868 O O . VAL A 1 207 ? -22.112 33.925 14.773 1.000 24.620 207 VAL AAA O 1
ATOM 2881 N N . LYS A 1 208 ? -23.057 32.269 13.522 1.000 23.600 208 LYS AAA N 1
ATOM 2882 C CA . LYS A 1 208 ? -24.401 32.861 13.616 1.000 26.370 208 LYS AAA CA 1
ATOM 2883 C C . LYS A 1 208 ? -24.835 32.973 15.063 1.000 26.690 208 LYS AAA C 1
ATOM 2884 O O . LYS A 1 208 ? -25.360 34.011 15.445 1.000 25.730 208 LYS AAA O 1
ATOM 2903 N N . LYS A 1 209 ? -24.597 31.937 15.857 1.000 24.410 209 LYS AAA N 1
ATOM 2904 C CA . LYS A 1 209 ? -24.983 31.940 17.278 1.000 26.630 209 LYS AAA CA 1
ATOM 2905 C C . LYS A 1 209 ? -24.250 33.064 17.981 1.000 26.130 209 LYS AAA C 1
ATOM 2906 O O . LYS A 1 209 ? -24.858 33.825 18.738 1.000 27.500 209 LYS AAA O 1
ATOM 2925 N N . ILE A 1 210 ? -22.939 33.171 17.780 1.000 23.780 210 ILE AAA N 1
ATOM 2926 C CA . ILE A 1 210 ? -22.154 34.195 18.537 1.000 23.200 210 ILE AAA CA 1
ATOM 2927 C C . ILE A 1 210 ? -22.491 35.586 18.017 1.000 23.120 210 ILE AAA C 1
ATOM 2928 O O . ILE A 1 210 ? -22.641 36.523 18.857 1.000 23.810 210 ILE AAA O 1
ATOM 2944 N N . ALA A 1 211 ? -22.685 35.767 16.700 1.000 24.280 211 ALA AAA N 1
ATOM 2945 C CA . ALA A 1 211 ? -23.101 37.086 16.185 1.000 23.730 211 ALA AAA CA 1
ATOM 2946 C C . ALA A 1 211 ? -24.333 37.584 16.959 1.000 24.980 211 ALA AAA C 1
ATOM 2947 O O . ALA A 1 211 ? -24.390 38.777 17.353 1.000 25.510 211 ALA AAA O 1
ATOM 2954 N N . ALA A 1 212 ? -25.278 36.696 17.208 1.000 25.440 212 ALA AAA N 1
ATOM 2955 C CA . ALA A 1 212 ? -26.549 37.064 17.873 1.000 25.790 212 ALA AAA CA 1
ATOM 2956 C C . ALA A 1 212 ? -26.256 37.506 19.304 1.000 29.000 212 ALA AAA C 1
ATOM 2957 O O . ALA A 1 212 ? -27.016 38.312 19.861 1.000 29.550 212 ALA AAA O 1
ATOM 2964 N N . THR A 1 213 ? -25.193 36.982 19.934 1.000 25.470 213 THR AAA N 1
ATOM 2965 C CA . THR A 1 213 ? -24.869 37.344 21.330 1.000 25.370 213 THR AAA CA 1
ATOM 2966 C C . THR A 1 213 ? -24.179 38.696 21.425 1.000 28.620 213 THR AAA C 1
ATOM 2967 O O . THR A 1 213 ? -24.021 39.200 22.555 1.000 29.520 213 THR AAA O 1
ATOM 2978 N N . MET A 1 214 ? -23.681 39.259 20.320 1.000 24.970 214 MET AAA N 1
ATOM 2979 C CA . MET A 1 214 ? -22.810 40.432 20.389 1.000 24.080 214 MET AAA CA 1
ATOM 2980 C C . MET A 1 214 ? -23.699 41.667 20.394 1.000 27.980 214 MET AAA C 1
ATOM 2981 O O . MET A 1 214 ? -23.747 42.388 19.407 1.000 26.900 214 MET AAA O 1
ATOM 2995 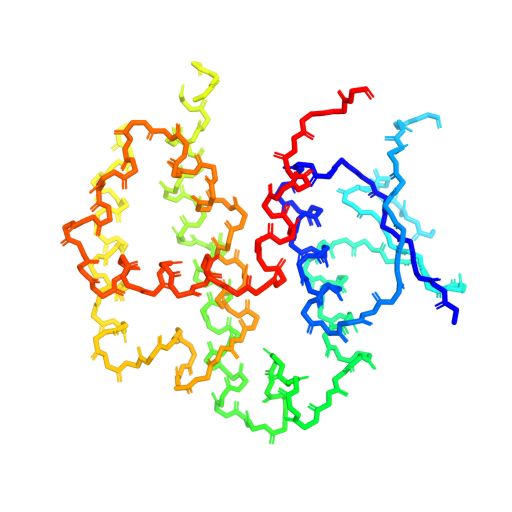N N . VAL A 1 215 ? -24.348 41.860 21.539 1.000 28.340 215 VAL AAA N 1
ATOM 2996 C CA . VAL A 1 215 ? -25.240 43.018 21.740 1.000 29.520 215 VAL AAA CA 1
ATOM 2997 C C . VAL A 1 215 ? -24.994 43.471 23.159 1.000 29.710 215 VAL AAA C 1
ATOM 2998 O O . VAL A 1 215 ? -24.625 42.671 24.028 1.000 26.980 215 VAL AAA O 1
ATOM 3011 N N . PRO A 1 216 ? -25.232 44.760 23.419 1.000 28.760 216 PRO AAA N 1
ATOM 3012 C CA . PRO A 1 216 ? -25.161 45.288 24.768 1.000 31.840 216 PRO AAA CA 1
ATOM 3013 C C . PRO A 1 216 ? -26.167 44.584 25.665 1.000 30.170 216 PRO AAA C 1
ATOM 3014 O O . PRO A 1 216 ? -27.175 44.097 25.167 1.000 31.130 216 PRO AAA O 1
ATOM 3025 N N . PRO A 1 217 ? -25.941 44.524 26.996 1.000 34.090 217 PRO AAA N 1
ATOM 3026 C CA . PRO A 1 217 ? -26.844 43.802 27.904 1.000 38.850 217 PRO AAA CA 1
ATOM 3027 C C . PRO A 1 217 ? -28.221 44.492 27.980 1.000 43.450 217 PRO AAA C 1
ATOM 3028 O O . PRO A 1 217 ? -28.330 45.653 27.708 1.000 41.290 217 PRO AAA O 1
ATOM 3039 N N . LYS A 1 218 ? -29.282 43.715 28.164 1.000 55.620 218 LYS AAA N 1
ATOM 3040 C CA . LYS A 1 218 ? -30.679 44.239 28.250 1.000 64.790 218 LYS AAA CA 1
ATOM 3041 C C . LYS A 1 218 ? -31.257 43.780 29.591 1.000 64.660 218 LYS AAA C 1
ATOM 3042 O O . LYS A 1 218 ? -31.281 42.586 29.838 1.000 67.880 218 LYS AAA O 1
#

Secondary structure (P-SEA, 3-state):
cbbbbbcccccaaaaaaaaaaaaaccccccccccccccccccccbbbccccccccaaaaaaaaaaaaccccccccccccaaaaaaaaaaaaaaacccccccccccccccccaaaaaaaaaaaaaaaaaaccccccccccaaaaaacaaaaaaaaccccccccccaaaaaaaaaaaacaaaaaaaaaccccc

Nearest PDB structures (foldseek):
  6tjs-assembly1_AAA-2  TM=1.005E+00  e=4.387E-31  Alopecurus myosuroides
  6tnl-assembly3_CCC-4  TM=9.982E-01  e=2.019E-28  Alopecurus myosuroides
  6tnl-assembly1_AAA  TM=9.981E-01  e=6.617E-28  Alopecurus myosuroides
  6tnl-assembly2_FFF  TM=9.981E-01  e=1.460E-27  Alopecurus myosuroides
  6tnl-assembly4_EEE  TM=9.933E-01  e=1.198E-27  Alopecurus myosuroides

Sequence (191 aa):
APVKVFGPAMSTNVARVTLCLEEVGAEYEVVNIDFNRNPFGQIPAFQDGDLLLWESRAISKYVLRKYKKTDEVDLLRESSNLLEEAAMVDVWTEVDAHTYNPALSPIVYQLFNESLEKLKKVLEVYEARLSKHSYLAGDFVSFADLNHFPYTFYFMATPHAALFDSYPHVKAWWDRLMARPAVKKIAATMVPPK

Radius of gyration: 16.56 Å; Cα contacts (8 Å, |Δi|>4): 270; chains: 1; bounding box: 34×45×46 Å

Solvent-accessible surface area: 9920 Å² total